Protein AF-0000000072803319 (afdb_homodimer)

Organism: NCBI:txid2691917

Radius of gyration: 20.21 Å; Cα contacts (8 Å, |Δi|>4): 280; chains: 2; bounding box: 45×58×41 Å

pLDDT: mean 94.85, std 8.09, range [32.09, 98.75]

Sequence (264 aa):
MSTPLPGTAERVPTSTHEAINEQLRQEIGERLQYYATNPDEIDDRLAELEREWDIERTLEANASGLILVLLGLGATVDRRFLVGPVVIAAFLFQHALQGWCPPVPVLRRLGVRTQREIDAERRAIKAIRDSQMSTPLPGTAERVPTSTHEAINEQLRQEIGERLQYYATNPDEIDDRLAELEREWDIERTLEANASGLILVLLGLGATVDRRFLVGPVVIAAFLFQHALQGWCPPVPVLRRLGVRTQREIDAERRAIKAIRDSQ

Solvent-accessible surface area (backbone atoms only — not comparable to full-atom values): 14050 Å² total; per-residue (Å²): 130,82,75,72,70,54,24,58,86,44,13,42,65,72,60,38,62,64,71,57,56,50,50,57,51,49,52,50,53,52,50,53,58,54,45,68,78,38,64,89,50,47,65,62,50,52,54,48,59,41,58,44,65,26,45,67,42,49,49,38,31,52,51,21,47,49,33,43,53,25,47,50,38,21,74,72,75,41,62,75,36,44,54,53,36,49,54,52,25,51,38,46,29,42,22,44,51,51,32,43,41,84,64,48,64,56,41,46,74,74,64,46,40,48,63,67,59,52,49,52,51,49,52,51,52,49,50,53,58,70,70,102,129,82,75,71,69,56,26,61,85,44,14,42,63,71,59,39,62,62,70,57,55,50,49,56,52,50,51,51,52,52,50,51,57,53,44,69,76,37,64,88,50,46,66,60,50,52,54,49,60,40,59,42,67,25,45,66,44,52,48,39,32,52,50,22,47,50,32,44,52,27,47,51,40,22,74,73,74,42,62,73,36,44,56,52,37,49,52,52,24,51,39,45,28,41,23,44,50,52,31,43,42,84,63,49,64,58,40,46,74,74,64,47,39,48,63,66,59,52,51,51,50,50,51,52,54,50,50,53,62,73,72,106

Structure (mmCIF, N/CA/C/O backbone):
data_AF-0000000072803319-model_v1
#
loop_
_entity.id
_entity.type
_entity.pdbx_description
1 polymer 'DUF2892 domain-containing protein'
#
loop_
_atom_site.group_PDB
_atom_site.id
_atom_site.type_symbol
_atom_site.label_atom_id
_atom_site.label_alt_id
_atom_site.label_comp_id
_atom_site.label_asym_id
_atom_site.label_entity_id
_atom_site.label_seq_id
_atom_site.pdbx_PDB_ins_code
_atom_site.Cartn_x
_atom_site.Cartn_y
_atom_site.Cartn_z
_atom_site.occupancy
_atom_site.B_iso_or_equiv
_atom_site.auth_seq_id
_atom_site.auth_comp_id
_atom_site.auth_asym_id
_atom_site.auth_atom_id
_atom_site.pdbx_PDB_model_num
ATOM 1 N N . MET A 1 1 ? -22.828 8.156 -15.102 1 32.09 1 MET A N 1
ATOM 2 C CA . MET A 1 1 ? -22.406 6.828 -14.68 1 32.09 1 MET A CA 1
ATOM 3 C C . MET A 1 1 ? -21.156 6.902 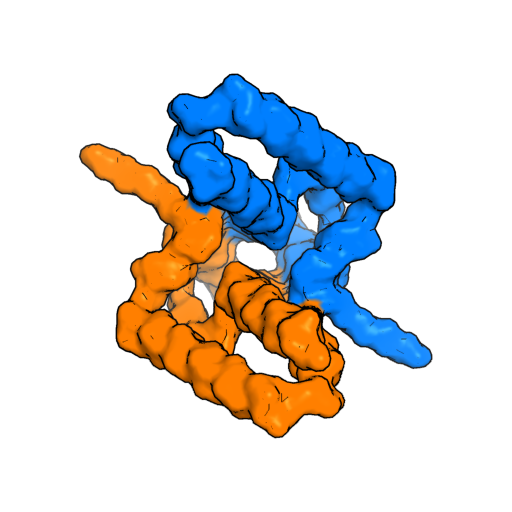-13.82 1 32.09 1 MET A C 1
ATOM 5 O O . MET A 1 1 ? -20.109 7.375 -14.289 1 32.09 1 MET A O 1
ATOM 9 N N . SER A 1 2 ? -21.203 7.164 -12.578 1 46.31 2 SER A N 1
ATOM 10 C CA . SER A 1 2 ? -20.156 7.449 -11.602 1 46.31 2 SER A CA 1
ATOM 11 C C . SER A 1 2 ? -19.031 6.414 -11.672 1 46.31 2 SER A C 1
ATOM 13 O O . SER A 1 2 ? -19.266 5.23 -11.406 1 46.31 2 SER A O 1
ATOM 15 N N . THR A 1 3 ? -18.141 6.551 -12.477 1 58.72 3 THR A N 1
ATOM 16 C CA . THR A 1 3 ? -17.094 5.562 -12.688 1 58.72 3 THR A CA 1
ATOM 17 C C . THR A 1 3 ? -16.516 5.098 -11.359 1 58.72 3 THR A C 1
ATOM 19 O O . THR A 1 3 ? -15.969 5.898 -10.594 1 58.72 3 THR A O 1
ATOM 22 N N . PRO A 1 4 ? -16.844 3.939 -10.969 1 79.56 4 PRO A N 1
ATOM 23 C CA . PRO A 1 4 ? -16.391 3.391 -9.695 1 79.56 4 PRO A CA 1
ATOM 24 C C . PRO A 1 4 ? -14.875 3.529 -9.5 1 79.56 4 PRO A C 1
ATOM 26 O O . PRO A 1 4 ? -14.125 3.598 -10.477 1 79.56 4 PRO A O 1
ATOM 29 N N . LEU A 1 5 ? -14.383 3.891 -8.32 1 89 5 LEU A N 1
ATOM 30 C CA . LEU A 1 5 ? -12.961 3.934 -7.98 1 89 5 LEU A CA 1
ATOM 31 C C . LEU A 1 5 ? -12.258 2.664 -8.445 1 89 5 LEU A C 1
ATOM 33 O O . LEU A 1 5 ? -12.812 1.569 -8.352 1 89 5 LEU A O 1
ATOM 37 N N . PRO A 1 6 ? -11.133 2.896 -8.992 1 92.81 6 PRO A N 1
ATOM 38 C CA . PRO A 1 6 ? -10.391 1.71 -9.422 1 92.81 6 PRO A CA 1
ATOM 39 C C . PRO A 1 6 ? -10.039 0.781 -8.266 1 92.81 6 PRO A C 1
ATOM 41 O O . PRO A 1 6 ? -10.008 1.215 -7.109 1 92.81 6 PRO A O 1
ATOM 44 N N . GLY A 1 7 ? -9.859 -0.496 -8.664 1 93.75 7 GLY A N 1
ATOM 45 C CA . GLY A 1 7 ? -9.406 -1.461 -7.676 1 93.75 7 GLY A CA 1
ATOM 46 C C . GLY A 1 7 ? -8.039 -1.136 -7.105 1 93.75 7 GLY A C 1
ATOM 47 O O . GLY A 1 7 ? -7.262 -0.407 -7.727 1 93.75 7 GLY A O 1
ATOM 48 N N . THR A 1 8 ? -7.777 -1.646 -5.969 1 92.25 8 THR A N 1
ATOM 49 C CA . THR A 1 8 ? -6.574 -1.318 -5.207 1 92.25 8 THR A CA 1
ATOM 50 C C . THR A 1 8 ? -5.32 -1.638 -6.016 1 92.25 8 THR A C 1
ATOM 52 O O . THR A 1 8 ? -4.426 -0.798 -6.141 1 92.25 8 THR A O 1
ATOM 55 N N . ALA A 1 9 ? -5.289 -2.789 -6.641 1 92.88 9 ALA A N 1
ATOM 56 C CA . ALA A 1 9 ? -4.078 -3.223 -7.328 1 92.88 9 ALA A CA 1
ATOM 57 C C . ALA A 1 9 ? -3.943 -2.537 -8.688 1 92.88 9 ALA A C 1
ATOM 59 O O . ALA A 1 9 ? -2.852 -2.486 -9.258 1 92.88 9 ALA A O 1
ATOM 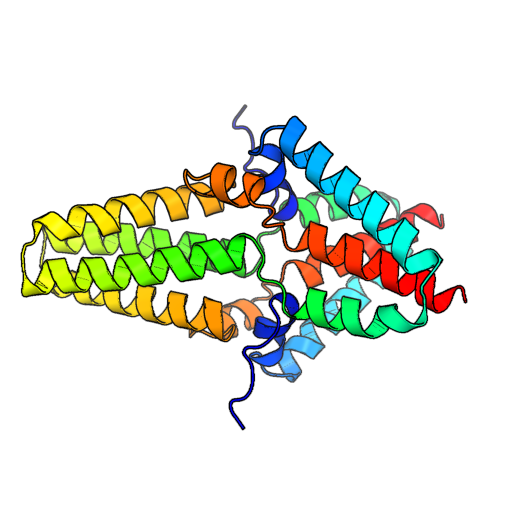60 N N . GLU A 1 10 ? -5.008 -1.957 -9.164 1 94.19 10 GLU A N 1
ATOM 61 C CA . GLU A 1 10 ? -4.996 -1.45 -10.539 1 94.19 10 GLU A CA 1
ATOM 62 C C . GLU A 1 10 ? -4.883 0.071 -10.562 1 94.19 10 GLU A C 1
ATOM 64 O O . GLU A 1 10 ? -4.559 0.658 -11.594 1 94.19 10 GLU A O 1
ATOM 69 N N . ARG A 1 11 ? -5.102 0.646 -9.516 1 94.75 11 ARG A N 1
ATOM 70 C CA . ARG A 1 11 ? -5.25 2.098 -9.492 1 94.75 11 ARG A CA 1
ATOM 71 C C . ARG A 1 11 ? -3.973 2.787 -9.953 1 94.75 11 ARG A C 1
ATOM 73 O O . ARG A 1 11 ? -4.023 3.744 -10.727 1 94.75 11 ARG A O 1
ATOM 80 N N . VAL A 1 12 ? -2.785 2.256 -9.617 1 96 12 VAL A N 1
ATOM 81 C CA . VAL A 1 12 ? -1.522 2.904 -9.953 1 96 12 VAL A CA 1
ATOM 82 C C . VAL A 1 12 ? -1.17 2.623 -11.414 1 96 12 VAL A C 1
ATOM 84 O O . VAL A 1 12 ? -0.913 3.549 -12.188 1 96 12 VAL A O 1
ATOM 87 N N . PRO A 1 13 ? -1.25 1.406 -11.836 1 95.88 13 PRO A N 1
ATOM 88 C CA . PRO A 1 13 ? -0.96 1.15 -13.25 1 95.88 13 PRO A CA 1
ATOM 89 C C . PRO A 1 13 ? -1.935 1.857 -14.188 1 95.88 13 PRO A C 1
ATOM 91 O O . PRO A 1 13 ? -1.538 2.316 -15.266 1 95.88 13 PRO A O 1
ATOM 94 N N . THR A 1 14 ? -3.156 1.978 -13.789 1 94.19 14 THR A N 1
ATOM 95 C CA . THR A 1 14 ? -4.152 2.623 -14.641 1 94.19 14 THR A CA 1
ATOM 96 C C . THR A 1 14 ? -3.896 4.125 -14.727 1 94.19 14 THR A C 1
ATOM 98 O O . THR A 1 14 ? -4.211 4.758 -15.734 1 94.19 14 THR A O 1
ATOM 101 N N . SER A 1 15 ? -3.225 4.613 -13.727 1 94.31 15 SER A N 1
ATOM 102 C CA . SER A 1 15 ? -2.932 6.043 -13.703 1 94.31 15 SER A CA 1
ATOM 103 C C . SER A 1 15 ? -1.525 6.328 -14.219 1 94.31 15 SER A C 1
ATOM 105 O O . SER A 1 15 ? -1.025 7.445 -14.086 1 94.31 15 SER A O 1
ATOM 107 N N . THR A 1 16 ? -0.813 5.371 -14.695 1 94.25 16 THR A N 1
ATOM 108 C CA . THR A 1 16 ? 0.529 5.496 -15.25 1 94.25 16 THR A CA 1
ATOM 109 C C . THR A 1 16 ? 0.5 5.363 -16.766 1 94.25 16 THR A C 1
ATOM 111 O O . THR A 1 16 ? -0.267 4.57 -17.312 1 94.25 16 THR A O 1
ATOM 114 N N . HIS A 1 17 ? 1.309 6.172 -17.406 1 95.88 17 HIS A N 1
ATOM 115 C CA . HIS A 1 17 ? 1.42 6.051 -18.859 1 95.88 17 HIS A CA 1
ATOM 116 C C . HIS A 1 17 ? 1.734 4.613 -19.266 1 95.88 17 HIS A C 1
ATOM 118 O O . HIS A 1 17 ? 2.59 3.965 -18.672 1 95.88 17 HIS A O 1
ATOM 124 N N . GLU A 1 18 ? 1.079 4.109 -20.297 1 96 18 GLU A N 1
ATOM 125 C CA . GLU A 1 18 ? 1.203 2.717 -20.719 1 96 18 GLU A CA 1
ATOM 126 C C . GLU A 1 18 ? 2.635 2.393 -21.141 1 96 18 GLU A C 1
ATOM 128 O O . GLU A 1 18 ? 3.113 1.278 -20.906 1 96 18 GLU A O 1
ATOM 133 N N . ALA A 1 19 ? 3.26 3.377 -21.703 1 96.69 19 ALA A N 1
ATOM 134 C CA . ALA A 1 19 ? 4.641 3.162 -22.125 1 96.69 19 ALA A CA 1
ATOM 135 C C . ALA A 1 19 ? 5.531 2.807 -20.938 1 96.69 19 ALA A C 1
ATOM 137 O O . ALA A 1 19 ? 6.426 1.964 -21.062 1 96.69 19 ALA A O 1
ATOM 138 N N . ILE A 1 20 ? 5.289 3.438 -19.812 1 96.31 20 ILE A N 1
ATOM 139 C CA . ILE A 1 20 ? 6.07 3.186 -18.609 1 96.31 20 ILE A CA 1
ATOM 140 C C . ILE A 1 20 ? 5.723 1.81 -18.047 1 96.31 20 ILE A C 1
ATOM 142 O O . ILE A 1 20 ? 6.609 1.04 -17.672 1 96.31 20 ILE A O 1
ATOM 146 N N . ASN A 1 21 ? 4.484 1.447 -17.984 1 96.56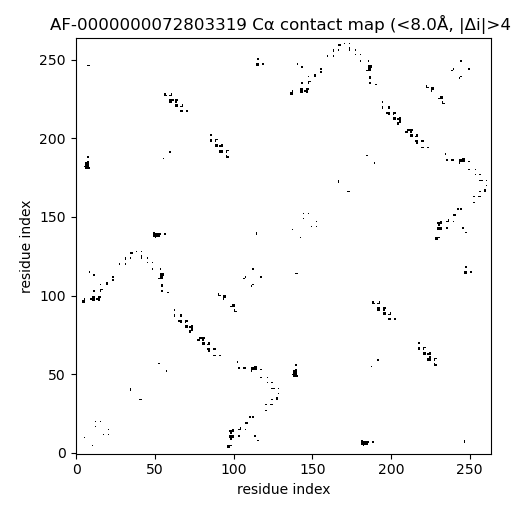 21 ASN A N 1
ATOM 147 C CA . ASN A 1 21 ? 4.055 0.117 -17.578 1 96.56 21 ASN A CA 1
ATOM 148 C C . ASN A 1 21 ? 4.703 -0.974 -18.422 1 96.56 21 ASN A C 1
ATOM 150 O O . ASN A 1 21 ? 5.184 -1.977 -17.891 1 96.56 21 ASN A O 1
ATOM 154 N N . GLU A 1 22 ? 4.711 -0.728 -19.688 1 95.88 22 GLU A N 1
ATOM 155 C CA . GLU A 1 22 ? 5.297 -1.688 -20.625 1 95.88 22 GLU A CA 1
ATOM 156 C C . GLU A 1 22 ? 6.797 -1.841 -20.391 1 95.88 22 GLU A C 1
ATOM 158 O O . GLU A 1 22 ? 7.328 -2.949 -20.453 1 95.88 22 GLU A O 1
ATOM 163 N N . GLN A 1 23 ? 7.434 -0.784 -20.172 1 96.38 23 GLN A N 1
ATOM 164 C CA . GLN A 1 23 ? 8.867 -0.821 -19.891 1 96.38 23 GLN A CA 1
ATOM 165 C C . GLN A 1 23 ? 9.164 -1.645 -18.641 1 96.38 23 GLN A C 1
ATOM 167 O O . GLN A 1 23 ? 10.102 -2.447 -18.641 1 96.38 23 GLN A O 1
ATOM 172 N N . LEU A 1 24 ? 8.367 -1.438 -17.625 1 96.06 24 LEU A N 1
ATOM 173 C CA . LEU A 1 24 ? 8.539 -2.174 -16.375 1 96.06 24 LEU A CA 1
ATOM 174 C C . LEU A 1 24 ? 8.312 -3.666 -16.594 1 96.06 24 LEU A C 1
ATOM 176 O O . LEU A 1 24 ? 9.062 -4.496 -16.062 1 96.06 24 LEU A O 1
ATOM 180 N N . ARG A 1 25 ? 7.363 -4.023 -17.469 1 95.12 25 ARG A N 1
ATOM 181 C CA . ARG A 1 25 ? 7.086 -5.414 -17.797 1 95.12 25 ARG A CA 1
ATOM 182 C C . ARG A 1 25 ? 8.242 -6.027 -18.578 1 95.12 25 ARG A C 1
ATOM 184 O O . ARG A 1 25 ? 8.625 -7.176 -18.344 1 95.12 25 ARG A O 1
ATOM 191 N N . GLN A 1 26 ? 8.82 -5.27 -19.453 1 95.75 26 GLN A N 1
ATOM 192 C CA . GLN A 1 26 ? 9.945 -5.742 -20.25 1 95.75 26 GLN A CA 1
ATOM 193 C C . GLN A 1 26 ? 11.172 -5.996 -19.359 1 95.75 26 GLN A C 1
ATOM 195 O O . GLN A 1 26 ? 11.891 -6.977 -19.562 1 95.75 26 GLN A O 1
ATOM 200 N N . GLU A 1 27 ? 11.352 -5.113 -18.484 1 95.88 27 GLU A N 1
ATOM 201 C CA . GLU A 1 27 ? 12.477 -5.273 -17.562 1 95.88 27 GLU A CA 1
ATOM 202 C C . GLU A 1 27 ? 12.344 -6.559 -16.75 1 95.88 27 GLU A C 1
ATOM 204 O O . GLU A 1 27 ? 13.336 -7.258 -16.516 1 95.88 27 GLU A O 1
ATOM 209 N N . ILE A 1 28 ? 11.156 -6.852 -16.344 1 94.81 28 ILE A N 1
ATOM 210 C CA . ILE A 1 28 ? 10.906 -8.078 -15.586 1 94.81 28 ILE A CA 1
ATOM 211 C C . ILE A 1 28 ? 11.219 -9.289 -16.453 1 94.81 28 ILE A C 1
ATOM 213 O O . ILE A 1 28 ? 11.859 -10.242 -16 1 94.81 28 ILE A O 1
ATOM 217 N N . GLY A 1 29 ? 10.781 -9.234 -17.688 1 94.81 29 GLY A N 1
ATOM 218 C CA . GLY A 1 29 ? 11.062 -10.328 -18.609 1 94.81 29 GLY A CA 1
ATOM 219 C C . GLY A 1 29 ? 12.547 -10.578 -18.797 1 94.81 29 GLY A C 1
ATOM 220 O O . GLY A 1 29 ? 12.992 -11.734 -18.797 1 94.81 29 GLY A O 1
ATOM 221 N N . GLU A 1 30 ? 13.266 -9.531 -18.922 1 95.75 30 GLU A N 1
ATOM 222 C CA . GLU A 1 30 ? 14.711 -9.625 -19.094 1 95.75 30 GLU A CA 1
ATOM 223 C C . GLU A 1 30 ? 15.383 -10.219 -17.859 1 95.75 30 GLU A C 1
ATOM 225 O O . GLU A 1 30 ? 16.297 -11.039 -17.984 1 95.75 30 GLU A O 1
ATOM 230 N N . ARG A 1 31 ? 14.945 -9.82 -16.75 1 95.38 31 ARG A N 1
ATOM 231 C CA . ARG A 1 31 ? 15.5 -10.344 -15.516 1 95.38 31 ARG A CA 1
ATOM 232 C C . ARG A 1 31 ? 15.211 -11.836 -15.367 1 95.38 31 ARG A C 1
ATOM 234 O O . ARG A 1 31 ? 16.078 -12.594 -14.93 1 95.38 31 ARG A O 1
ATOM 241 N N . LEU A 1 32 ? 14.023 -12.227 -15.758 1 96.25 32 LEU A N 1
ATOM 242 C CA . LEU A 1 32 ? 13.664 -13.633 -15.656 1 96.25 32 LEU A CA 1
ATOM 243 C C . LEU A 1 32 ? 14.531 -14.492 -16.562 1 96.25 32 LEU A C 1
ATOM 245 O O . LEU A 1 32 ? 14.945 -15.594 -16.188 1 96.25 32 LEU A O 1
ATOM 249 N N . GLN A 1 33 ? 14.836 -14.039 -17.734 1 95.44 33 GLN A N 1
ATOM 250 C CA . GLN A 1 33 ? 15.711 -14.758 -18.656 1 95.44 33 GLN A CA 1
ATOM 251 C C . GLN A 1 33 ? 17.109 -14.898 -18.078 1 95.44 33 GLN A C 1
ATOM 253 O O . GLN A 1 33 ? 17.734 -15.953 -18.203 1 95.44 33 GLN A O 1
ATOM 258 N N . TYR A 1 34 ? 17.594 -13.82 -17.547 1 96.38 34 TYR A N 1
ATOM 259 C CA . TYR A 1 34 ? 18.906 -13.836 -16.922 1 96.38 34 TYR A CA 1
ATOM 260 C C . TYR A 1 34 ? 18.984 -14.875 -15.812 1 96.38 34 TYR A C 1
ATOM 262 O O . TYR A 1 34 ? 19.922 -15.672 -15.766 1 96.38 34 TYR A O 1
ATOM 270 N N . TYR A 1 35 ? 18 -15.016 -14.93 1 95.31 35 TYR A N 1
ATOM 271 C CA . TYR A 1 35 ? 18.078 -15.891 -13.758 1 95.31 35 TYR A CA 1
ATOM 272 C C . TYR A 1 35 ? 17.766 -17.328 -14.141 1 95.31 35 TYR A C 1
ATOM 274 O O . TYR A 1 35 ? 18.109 -18.266 -13.398 1 95.31 35 TYR A O 1
ATOM 282 N N . ALA A 1 36 ? 17.156 -17.5 -15.273 1 94.62 36 ALA A N 1
ATOM 283 C CA . ALA A 1 36 ? 16.984 -18.859 -15.797 1 94.62 36 ALA A CA 1
ATOM 284 C C . ALA A 1 36 ? 18.344 -19.5 -16.109 1 94.62 36 ALA A C 1
ATOM 286 O O . ALA A 1 36 ? 18.5 -20.719 -15.977 1 94.62 36 ALA A O 1
ATOM 287 N N . THR A 1 37 ? 19.297 -18.703 -16.422 1 94.44 37 THR A N 1
ATOM 288 C CA . THR A 1 37 ? 20.609 -19.203 -16.812 1 94.44 37 THR A CA 1
ATOM 289 C C . THR A 1 37 ? 21.609 -19.047 -15.68 1 94.44 37 THR A C 1
ATOM 291 O O . THR A 1 37 ? 22.75 -19.531 -15.766 1 94.44 37 THR A O 1
ATOM 294 N N . ASN A 1 38 ? 21.203 -18.406 -14.609 1 95.75 38 ASN A N 1
ATOM 295 C CA . ASN A 1 38 ? 22.062 -18.203 -13.445 1 95.75 38 ASN A CA 1
ATOM 296 C C . ASN A 1 38 ? 21.344 -18.594 -12.156 1 95.75 38 ASN A C 1
ATOM 298 O O . ASN A 1 38 ? 21.125 -17.75 -11.281 1 95.75 38 ASN A O 1
ATOM 302 N N . PRO A 1 39 ? 21.094 -19.844 -11.859 1 93.12 39 PRO A N 1
ATOM 303 C CA . PRO A 1 39 ? 20.297 -20.312 -10.727 1 93.12 39 PRO A CA 1
ATOM 304 C C . PRO A 1 39 ? 20.984 -20.062 -9.383 1 93.12 39 PRO A C 1
ATOM 306 O O . PRO A 1 39 ? 20.297 -19.938 -8.359 1 93.12 39 PRO A O 1
ATOM 309 N N . ASP A 1 40 ? 22.203 -19.953 -9.289 1 94.94 40 ASP A N 1
ATOM 310 C CA . ASP A 1 40 ? 22.953 -19.766 -8.047 1 94.94 40 ASP A CA 1
ATOM 311 C C . ASP A 1 40 ? 22.656 -18.391 -7.445 1 94.94 40 ASP A C 1
ATOM 313 O O . ASP A 1 40 ? 22.938 -18.156 -6.266 1 94.94 40 ASP A O 1
ATOM 317 N N . GLU A 1 41 ? 22.141 -17.469 -8.25 1 96.69 41 GLU A N 1
ATOM 318 C CA . GLU A 1 41 ? 21.906 -16.109 -7.797 1 96.69 41 GLU A CA 1
ATOM 319 C C . GLU A 1 41 ? 20.453 -15.898 -7.391 1 96.69 41 GLU A C 1
ATOM 321 O O . GLU A 1 41 ? 20.078 -14.82 -6.922 1 96.69 41 GLU A O 1
ATOM 326 N N . ILE A 1 42 ? 19.625 -16.875 -7.492 1 96.5 42 ILE A N 1
ATOM 327 C CA . ILE A 1 42 ? 18.172 -16.781 -7.297 1 96.5 42 ILE A CA 1
ATOM 328 C C . ILE A 1 42 ? 17.875 -16.406 -5.844 1 96.5 42 ILE A C 1
ATOM 330 O O . ILE A 1 42 ? 17.047 -15.539 -5.578 1 96.5 42 ILE A O 1
ATOM 334 N N . ASP A 1 43 ? 18.5 -16.969 -4.902 1 96.38 43 ASP A N 1
ATOM 335 C CA . ASP A 1 43 ? 18.234 -16.703 -3.492 1 96.38 43 ASP A CA 1
ATOM 336 C C . ASP A 1 43 ? 18.562 -15.25 -3.137 1 96.38 43 ASP A C 1
ATOM 338 O O . ASP A 1 43 ? 17.859 -14.617 -2.355 1 96.38 43 ASP A O 1
ATOM 342 N N . ASP A 1 44 ? 19.672 -14.797 -3.686 1 96.69 44 ASP A N 1
ATOM 343 C CA . ASP A 1 44 ? 20.031 -13.406 -3.463 1 96.69 44 ASP A CA 1
ATOM 344 C C . ASP A 1 44 ? 18.969 -12.461 -4.035 1 96.69 44 ASP A C 1
ATOM 346 O O . ASP A 1 44 ? 18.609 -11.469 -3.396 1 96.69 44 ASP A O 1
ATOM 350 N N . ARG A 1 45 ? 18.469 -12.758 -5.223 1 96.69 45 ARG A N 1
ATOM 351 C CA . ARG A 1 45 ? 17.438 -11.93 -5.852 1 96.69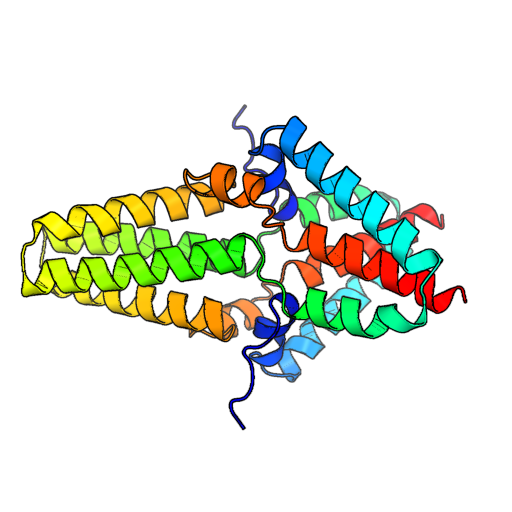 45 ARG A CA 1
ATOM 352 C C . ARG A 1 45 ? 16.156 -11.938 -5.043 1 96.69 45 ARG A C 1
ATOM 354 O O . ARG A 1 45 ? 15.523 -10.891 -4.855 1 96.69 45 ARG A O 1
ATOM 361 N N . LEU A 1 46 ? 15.766 -13.062 -4.547 1 96.75 46 LEU A N 1
ATOM 362 C CA . LEU A 1 46 ? 14.562 -13.164 -3.734 1 96.75 46 LEU A CA 1
ATOM 363 C C . LEU A 1 46 ? 14.68 -12.328 -2.469 1 96.75 46 LEU A C 1
ATOM 365 O O . LEU A 1 46 ? 13.727 -11.664 -2.064 1 96.75 46 LEU A O 1
ATOM 369 N N . ALA A 1 47 ? 15.852 -12.305 -1.868 1 95.69 47 ALA A N 1
ATOM 370 C CA . ALA A 1 47 ? 16.094 -11.477 -0.691 1 95.69 47 ALA A CA 1
ATOM 371 C C . ALA A 1 47 ? 15.992 -9.992 -1.032 1 95.69 47 ALA A C 1
ATOM 373 O O . ALA A 1 47 ? 15.438 -9.211 -0.257 1 95.69 47 ALA A O 1
ATOM 374 N N . GLU A 1 48 ? 16.5 -9.656 -2.176 1 96.19 48 GLU A N 1
ATOM 375 C CA . GLU A 1 48 ? 16.422 -8.273 -2.633 1 96.19 48 GLU A CA 1
ATOM 376 C C . GLU A 1 48 ? 14.977 -7.848 -2.861 1 96.19 48 GLU A C 1
ATOM 378 O O . GLU A 1 48 ? 14.578 -6.742 -2.486 1 96.19 48 GLU A O 1
ATOM 383 N N . LEU A 1 49 ? 14.203 -8.703 -3.447 1 96.56 49 LEU A N 1
ATOM 384 C CA . LEU A 1 49 ? 12.805 -8.414 -3.725 1 96.56 49 LEU A CA 1
ATOM 385 C C . LEU A 1 49 ? 12.016 -8.234 -2.432 1 96.56 49 LEU A C 1
ATOM 387 O O . LEU A 1 49 ? 11.109 -7.398 -2.355 1 96.56 49 LEU A O 1
ATOM 391 N N . GLU A 1 50 ? 12.383 -8.93 -1.399 1 94.44 50 GLU A N 1
ATOM 392 C CA . GLU A 1 50 ? 11.711 -8.828 -0.107 1 94.44 50 GLU A CA 1
ATOM 393 C C . GLU A 1 50 ? 11.977 -7.48 0.554 1 94.44 50 GLU A C 1
ATOM 395 O O . GLU A 1 50 ? 11.125 -6.965 1.286 1 94.44 50 GLU A O 1
ATOM 400 N N . ARG A 1 51 ? 13.109 -6.914 0.233 1 95.25 51 ARG A N 1
ATOM 401 C CA . ARG A 1 51 ? 13.516 -5.664 0.869 1 95.25 51 ARG A CA 1
ATOM 402 C C . ARG A 1 51 ? 13.125 -4.465 0.012 1 95.25 51 ARG A C 1
ATOM 404 O O . ARG A 1 51 ? 13.211 -3.32 0.461 1 95.25 51 ARG A O 1
ATOM 411 N N . GLU A 1 52 ? 12.727 -4.73 -1.176 1 96.88 52 GLU A N 1
ATOM 412 C CA . GLU A 1 52 ? 12.391 -3.656 -2.105 1 96.88 52 GLU A CA 1
ATOM 413 C C . GLU A 1 52 ? 11.18 -2.869 -1.623 1 96.88 52 GLU A C 1
ATOM 415 O O . GLU A 1 52 ? 10.164 -3.455 -1.243 1 96.88 52 GLU A O 1
ATOM 420 N N . TRP A 1 53 ? 11.328 -1.568 -1.638 1 97.62 53 TRP A N 1
ATOM 421 C CA . TRP A 1 53 ? 10.211 -0.702 -1.277 1 97.62 53 TRP A CA 1
ATOM 422 C C . TRP A 1 53 ? 9.289 -0.485 -2.469 1 97.62 53 TRP A C 1
ATOM 424 O O . TRP A 1 53 ? 9.742 -0.135 -3.561 1 97.62 53 TRP A O 1
ATOM 434 N N . ASP A 1 54 ? 8.031 -0.688 -2.266 1 97.88 54 ASP A N 1
ATOM 435 C CA . ASP A 1 54 ? 7.062 -0.435 -3.324 1 97.88 54 ASP A CA 1
ATOM 436 C C . ASP A 1 54 ? 6.625 1.028 -3.332 1 97.88 54 ASP A C 1
ATOM 438 O O . ASP A 1 54 ? 7.098 1.826 -2.52 1 97.88 54 ASP A O 1
ATOM 442 N N . ILE A 1 55 ? 5.793 1.331 -4.266 1 97.5 55 ILE A N 1
ATOM 443 C CA . ILE A 1 55 ? 5.344 2.705 -4.477 1 97.5 55 ILE A CA 1
ATOM 444 C C . ILE A 1 55 ? 4.598 3.197 -3.238 1 97.5 55 ILE A C 1
ATOM 446 O O . ILE A 1 55 ? 4.777 4.34 -2.812 1 97.5 55 ILE A O 1
ATOM 450 N N . GLU A 1 56 ? 3.74 2.381 -2.611 1 97.88 56 GLU A N 1
ATOM 451 C CA . GLU A 1 56 ? 2.943 2.795 -1.46 1 97.88 56 GLU A CA 1
ATOM 452 C C . GLU A 1 56 ? 3.834 3.117 -0.262 1 97.88 56 GLU A C 1
ATOM 454 O O . GLU A 1 56 ? 3.654 4.148 0.391 1 97.88 56 GLU A O 1
ATOM 459 N N . ARG A 1 57 ? 4.742 2.26 -0.013 1 97.88 57 ARG A N 1
ATOM 460 C CA . ARG A 1 57 ? 5.676 2.469 1.089 1 97.88 57 ARG A CA 1
ATOM 461 C C . ARG A 1 57 ? 6.5 3.734 0.876 1 97.88 57 ARG A 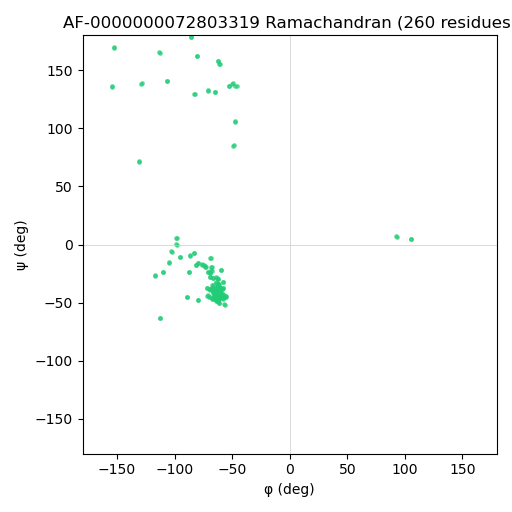C 1
ATOM 463 O O . ARG A 1 57 ? 6.703 4.516 1.809 1 97.88 57 ARG A O 1
ATOM 470 N N . THR A 1 58 ? 6.996 3.932 -0.32 1 98.31 58 THR A N 1
ATOM 471 C CA . THR A 1 58 ? 7.801 5.098 -0.671 1 98.31 58 THR A CA 1
ATOM 472 C C . THR A 1 58 ? 6.996 6.383 -0.504 1 98.31 58 THR A C 1
ATOM 474 O O . THR A 1 58 ? 7.473 7.344 0.104 1 98.31 58 THR A O 1
ATOM 477 N N . LEU A 1 59 ? 5.797 6.371 -1.004 1 98.44 59 LEU A N 1
ATOM 478 C CA . LEU A 1 59 ? 4.93 7.539 -0.914 1 98.44 59 LEU A CA 1
ATOM 479 C C . LEU A 1 59 ? 4.598 7.859 0.54 1 98.44 59 LEU A C 1
ATOM 481 O O . LEU A 1 59 ? 4.684 9.016 0.961 1 98.44 59 LEU A O 1
ATOM 485 N N . GLU A 1 60 ? 4.262 6.844 1.245 1 98.38 60 GLU A N 1
ATOM 486 C CA . GLU A 1 60 ? 3.861 7.008 2.641 1 98.38 60 GLU A CA 1
ATOM 487 C C . GLU A 1 60 ? 5.008 7.562 3.479 1 98.38 60 GLU A C 1
ATOM 489 O O . GLU A 1 60 ? 4.824 8.516 4.242 1 98.38 60 GLU A O 1
ATOM 494 N N . ALA A 1 61 ? 6.148 6.992 3.328 1 98.38 61 ALA A N 1
ATOM 495 C CA . ALA A 1 61 ? 7.312 7.422 4.098 1 98.38 61 ALA A CA 1
ATOM 496 C C . ALA A 1 61 ? 7.676 8.867 3.779 1 98.38 61 ALA A C 1
ATOM 498 O O . ALA A 1 61 ? 7.883 9.68 4.688 1 98.38 61 ALA A O 1
ATOM 499 N N . ASN A 1 62 ? 7.75 9.164 2.498 1 98.31 62 ASN A N 1
ATOM 500 C CA . ASN A 1 62 ? 8.133 10.508 2.082 1 98.31 62 ASN A CA 1
ATOM 501 C C . ASN A 1 62 ? 7.078 11.539 2.467 1 98.31 62 ASN A C 1
ATOM 503 O O . ASN A 1 62 ? 7.406 12.609 2.984 1 98.31 62 ASN A O 1
ATOM 507 N N . ALA A 1 63 ? 5.84 11.203 2.191 1 98.56 63 ALA A N 1
ATOM 508 C CA . ALA A 1 63 ? 4.75 12.125 2.484 1 98.56 63 ALA A CA 1
ATOM 509 C C . ALA A 1 63 ? 4.664 12.414 3.98 1 98.56 63 ALA A C 1
ATOM 511 O O . ALA A 1 63 ? 4.637 13.578 4.395 1 98.56 63 ALA A O 1
ATOM 512 N N . SER A 1 64 ? 4.648 11.43 4.75 1 98.69 64 SER A N 1
ATOM 513 C CA . SER A 1 64 ? 4.496 11.625 6.188 1 98.69 64 SER A CA 1
ATOM 514 C C . SER A 1 64 ? 5.727 12.297 6.789 1 98.69 64 SER A C 1
ATOM 516 O O . SER A 1 64 ? 5.609 13.117 7.695 1 98.69 64 SER A O 1
ATOM 518 N N . GLY A 1 65 ? 6.898 11.961 6.328 1 98.69 65 GLY A N 1
ATOM 519 C CA . GLY A 1 65 ? 8.102 12.648 6.766 1 98.69 65 GLY A CA 1
ATOM 520 C C . GLY A 1 65 ? 8.102 14.133 6.449 1 98.69 65 GLY A C 1
ATOM 521 O O . GLY A 1 65 ? 8.414 14.953 7.309 1 98.69 65 GLY A O 1
ATOM 522 N N . LEU A 1 66 ? 7.73 14.453 5.227 1 98.69 66 LEU A N 1
ATOM 523 C CA . LEU A 1 66 ? 7.684 15.852 4.805 1 98.69 66 LEU A CA 1
ATOM 524 C C . LEU A 1 66 ? 6.621 16.625 5.582 1 98.69 66 LEU A C 1
ATOM 526 O O . LEU A 1 66 ? 6.832 17.781 5.945 1 98.69 66 LEU A O 1
ATOM 530 N N . ILE A 1 67 ? 5.484 15.945 5.785 1 98.75 67 ILE A N 1
ATOM 531 C CA . ILE A 1 67 ? 4.418 16.578 6.551 1 98.75 67 ILE A CA 1
ATOM 532 C C . ILE A 1 67 ? 4.926 16.922 7.953 1 98.75 67 ILE A C 1
ATOM 534 O O . ILE A 1 67 ? 4.688 18.031 8.453 1 98.75 67 ILE A O 1
ATOM 538 N N . LEU A 1 68 ? 5.68 16 8.562 1 98.56 68 LEU A N 1
ATOM 539 C CA . LEU A 1 68 ? 6.211 16.234 9.898 1 98.56 68 LEU A CA 1
ATOM 540 C C . LEU A 1 68 ? 7.168 17.422 9.906 1 98.56 68 LEU A C 1
ATOM 542 O O . LEU A 1 68 ? 7.098 18.266 10.797 1 98.56 68 LEU A O 1
ATOM 546 N N . VAL A 1 69 ? 8 17.469 8.961 1 98.44 69 VAL A N 1
ATOM 547 C CA . VAL A 1 69 ? 8.984 18.547 8.867 1 98.44 69 VAL A CA 1
ATOM 548 C C . VAL A 1 69 ? 8.266 19.891 8.688 1 98.44 69 VAL A C 1
ATOM 550 O O . VAL A 1 69 ? 8.578 20.859 9.375 1 98.44 69 VAL A O 1
ATOM 553 N N . LEU A 1 70 ? 7.293 19.875 7.805 1 98.5 70 LEU A N 1
ATOM 554 C CA . LEU A 1 70 ? 6.586 21.094 7.473 1 98.5 70 LEU A CA 1
ATOM 555 C C . LEU A 1 70 ? 5.723 21.562 8.648 1 98.5 70 LEU A C 1
ATOM 557 O O . LEU A 1 70 ? 5.59 22.766 8.883 1 98.5 70 LEU A O 1
ATOM 561 N N . LEU A 1 71 ? 5.121 20.641 9.32 1 97.75 71 LEU A N 1
ATOM 562 C CA . LEU A 1 71 ? 4.379 20.984 10.523 1 97.75 71 LEU A CA 1
ATOM 563 C C . LEU A 1 71 ? 5.305 21.594 11.57 1 97.75 71 LEU A C 1
ATOM 565 O O . LEU A 1 71 ? 4.938 22.547 12.258 1 97.75 71 LEU A O 1
ATOM 569 N N . GLY A 1 72 ? 6.457 20.969 11.703 1 96.44 72 GLY A N 1
ATOM 570 C CA . GLY A 1 72 ? 7.445 21.531 12.617 1 96.44 72 GLY A CA 1
ATOM 571 C C . GLY A 1 72 ? 7.828 22.953 12.281 1 96.44 72 GLY A C 1
ATOM 572 O O . GLY A 1 72 ? 7.863 23.828 13.156 1 96.44 72 GLY A O 1
ATOM 573 N N . LEU A 1 73 ? 8.086 23.219 11.016 1 96.5 73 LEU A N 1
ATOM 574 C CA . LEU A 1 73 ? 8.422 24.562 10.547 1 96.5 73 LEU A CA 1
ATOM 575 C C . LEU A 1 73 ? 7.25 25.516 10.734 1 96.5 73 LEU A C 1
ATOM 577 O O . LEU A 1 73 ? 7.449 26.688 11.055 1 96.5 73 LEU A O 1
ATOM 581 N N . GLY A 1 74 ? 6.09 24.984 10.461 1 94.31 74 GLY A N 1
ATOM 582 C CA . GLY A 1 74 ? 4.891 25.781 10.648 1 94.31 74 GLY A CA 1
ATOM 583 C C . GLY A 1 74 ? 4.672 26.203 12.086 1 94.31 74 GLY A C 1
ATOM 584 O O . GLY A 1 74 ? 4.172 27.297 12.352 1 94.31 74 GLY A O 1
ATOM 585 N N . ALA A 1 75 ? 5.137 25.406 13.008 1 89.75 75 ALA A N 1
ATOM 586 C CA . ALA A 1 75 ? 4.949 25.672 14.43 1 89.75 75 ALA A CA 1
ATOM 587 C C . ALA A 1 75 ? 6.066 26.562 14.977 1 89.75 75 ALA A C 1
ATOM 589 O O . ALA A 1 75 ? 5.879 27.281 15.969 1 89.75 75 ALA A O 1
ATOM 590 N N . THR A 1 76 ? 7.258 26.562 14.312 1 91.75 76 THR A N 1
ATOM 591 C CA . THR A 1 76 ? 8.414 27.188 14.961 1 91.75 76 THR A CA 1
ATOM 592 C C . THR A 1 76 ? 8.906 28.375 14.148 1 91.75 76 THR A C 1
ATOM 594 O O . THR A 1 76 ? 9.539 29.281 14.695 1 91.75 76 THR A O 1
ATOM 597 N N . VAL A 1 77 ? 8.68 28.375 12.891 1 94.31 77 VAL A N 1
ATOM 598 C CA . VAL A 1 77 ? 9.289 29.391 12.039 1 94.31 77 VAL A CA 1
ATOM 599 C C . VAL A 1 77 ? 8.211 30.312 11.484 1 94.31 77 VAL A C 1
ATOM 601 O O . VAL A 1 77 ? 8.203 31.516 11.75 1 94.31 77 VAL A O 1
ATOM 604 N N . ASP A 1 78 ? 7.312 29.75 10.688 1 94.44 78 ASP A N 1
ATOM 605 C CA . ASP A 1 78 ? 6.305 30.516 9.961 1 94.44 78 ASP A CA 1
ATOM 606 C C . ASP A 1 78 ? 5.078 29.672 9.656 1 94.44 78 ASP A C 1
ATOM 608 O O . ASP A 1 78 ? 5.203 28.562 9.133 1 94.44 78 ASP A O 1
ATOM 612 N N . ARG A 1 79 ? 3.934 30.188 9.844 1 91.12 79 ARG A N 1
ATOM 613 C CA . ARG A 1 79 ? 2.674 29.469 9.664 1 91.12 79 ARG A CA 1
ATOM 614 C C . ARG A 1 79 ? 2.439 29.141 8.188 1 91.12 79 ARG A C 1
ATOM 616 O O . ARG A 1 79 ? 1.667 28.234 7.867 1 91.12 79 ARG A O 1
ATOM 623 N N . ARG A 1 80 ? 3.062 29.891 7.375 1 94.88 80 ARG A N 1
ATOM 624 C CA . ARG A 1 80 ? 2.893 29.672 5.941 1 94.88 80 ARG A CA 1
ATOM 625 C C . ARG A 1 80 ? 3.326 28.266 5.547 1 94.88 80 ARG A C 1
ATOM 627 O O . ARG A 1 80 ? 2.893 27.75 4.52 1 94.88 80 ARG A O 1
ATOM 634 N N . PHE A 1 81 ? 4.129 27.688 6.34 1 96.38 81 PHE A N 1
ATOM 635 C CA . PHE A 1 81 ? 4.625 26.344 6.07 1 96.38 81 PHE A CA 1
ATOM 636 C C . PHE A 1 81 ? 3.502 25.312 6.199 1 96.38 81 PHE A C 1
ATOM 638 O O . PHE A 1 81 ? 3.639 24.172 5.742 1 96.38 81 PHE A O 1
ATOM 645 N N . LEU A 1 82 ? 2.385 25.703 6.738 1 96.12 82 LEU A N 1
ATOM 646 C CA . LEU A 1 82 ? 1.271 24.781 6.945 1 96.12 82 LEU A CA 1
ATOM 647 C C . LEU A 1 82 ? 0.545 24.5 5.637 1 96.12 82 LEU A C 1
ATOM 649 O O . LEU A 1 82 ? -0.221 23.547 5.543 1 96.12 82 LEU A O 1
ATOM 653 N N . VAL A 1 83 ? 0.766 25.328 4.676 1 96.69 83 VAL A N 1
ATOM 654 C CA . VAL A 1 83 ? 0.196 25.078 3.355 1 96.69 83 VAL A CA 1
ATOM 655 C C . VAL A 1 83 ? 0.736 23.781 2.791 1 96.69 83 VAL A C 1
ATOM 657 O O . VAL A 1 83 ? 0.016 23.047 2.111 1 96.69 83 VAL A O 1
ATOM 660 N N . GLY A 1 84 ? 2.01 23.453 3.061 1 98 84 GLY A N 1
ATOM 661 C CA . GLY A 1 84 ? 2.66 22.234 2.584 1 98 84 GLY A CA 1
ATOM 662 C C . GLY A 1 84 ? 1.936 20.969 2.994 1 98 84 GLY A C 1
ATOM 663 O O . GLY A 1 84 ? 1.551 20.172 2.143 1 98 84 GLY A O 1
ATOM 664 N N . PRO A 1 85 ? 1.658 20.875 4.305 1 98.56 85 PRO A N 1
ATOM 665 C CA . PRO A 1 85 ? 0.94 19.688 4.777 1 98.56 85 PRO A CA 1
ATOM 666 C C . PRO A 1 85 ? -0.453 19.562 4.168 1 98.56 85 PRO A C 1
ATOM 668 O O . PRO A 1 85 ? -0.905 18.438 3.881 1 98.56 85 PRO A O 1
ATOM 671 N N . VAL A 1 86 ? -1.098 20.656 3.963 1 98.44 86 VAL A N 1
ATOM 672 C CA . VAL A 1 86 ? -2.428 20.625 3.365 1 98.44 86 VAL A CA 1
ATOM 673 C C . VAL A 1 86 ? -2.346 20.062 1.945 1 98.44 86 VAL A C 1
ATOM 675 O O . VAL A 1 86 ? -3.119 19.188 1.572 1 98.44 86 VAL A O 1
ATOM 678 N N . VAL A 1 87 ? -1.367 20.484 1.224 1 98.69 87 VAL A N 1
ATOM 679 C CA . VAL A 1 87 ? -1.198 20.078 -0.168 1 98.69 87 VAL A CA 1
ATOM 680 C C . VAL A 1 87 ? -0.812 18.609 -0.233 1 98.69 87 VAL A C 1
ATOM 682 O O . VAL A 1 87 ? -1.402 17.844 -0.995 1 98.69 87 VAL A O 1
ATOM 685 N N . ILE A 1 88 ? 0.095 18.188 0.584 1 98.75 88 ILE A N 1
ATOM 686 C CA . ILE A 1 88 ? 0.584 16.812 0.586 1 98.75 88 ILE A CA 1
ATOM 687 C C . ILE A 1 88 ? -0.538 15.867 1.004 1 98.75 88 ILE A C 1
ATOM 689 O O . ILE A 1 88 ? -0.761 14.836 0.363 1 98.75 88 ILE A O 1
ATOM 693 N N . ALA A 1 89 ? -1.25 16.266 2.021 1 98.75 89 ALA A N 1
ATOM 694 C CA . ALA A 1 89 ? -2.336 15.414 2.512 1 98.75 89 ALA A CA 1
ATOM 695 C C . ALA A 1 89 ? -3.451 15.305 1.476 1 98.75 89 ALA A C 1
ATOM 697 O O . ALA A 1 89 ? -4.059 14.242 1.323 1 98.75 89 ALA A O 1
ATOM 698 N N . ALA A 1 90 ? -3.727 16.375 0.765 1 98.69 90 ALA A N 1
ATOM 699 C CA . ALA A 1 90 ? -4.758 16.359 -0.27 1 98.69 90 ALA A CA 1
ATOM 700 C C . ALA A 1 90 ? -4.375 15.406 -1.399 1 98.69 90 ALA A C 1
ATOM 702 O O . ALA A 1 90 ? -5.203 14.609 -1.859 1 98.69 90 ALA A O 1
ATOM 703 N N . PHE A 1 91 ? -3.154 15.461 -1.774 1 98.62 91 PHE A N 1
ATOM 704 C CA . PHE A 1 91 ? -2.707 14.594 -2.857 1 98.62 91 PHE A CA 1
ATOM 705 C C . PHE A 1 91 ? -2.621 13.141 -2.393 1 98.62 91 PHE A C 1
ATOM 707 O O . PHE A 1 91 ? -2.881 12.219 -3.17 1 98.62 91 PHE A O 1
ATOM 714 N N . LEU A 1 92 ? -2.189 12.961 -1.159 1 98.31 92 LEU A N 1
ATOM 715 C CA . LEU A 1 92 ? -2.16 11.609 -0.613 1 98.31 92 LEU A CA 1
ATOM 716 C C . LEU A 1 92 ? -3.562 11.016 -0.554 1 98.31 92 LEU A C 1
ATOM 718 O O . LEU A 1 92 ? -3.752 9.828 -0.827 1 98.31 92 LEU A O 1
ATOM 722 N N . PHE A 1 93 ? -4.574 11.859 -0.196 1 98.56 93 PHE A N 1
ATOM 723 C CA . PHE A 1 93 ? -5.965 11.422 -0.175 1 98.56 93 PHE A CA 1
ATOM 724 C C . PHE A 1 93 ? -6.438 11.055 -1.576 1 98.56 93 PHE A C 1
ATOM 726 O O . PHE A 1 93 ? -7.066 10.016 -1.771 1 98.56 93 PHE A O 1
ATOM 733 N N . GLN A 1 94 ? -6.09 11.867 -2.512 1 97.69 94 GLN A N 1
ATOM 734 C CA . GLN A 1 94 ? -6.422 11.602 -3.906 1 97.69 94 GLN A CA 1
ATOM 735 C C . GLN A 1 94 ? -5.77 10.312 -4.391 1 97.69 94 GLN A C 1
ATOM 737 O O . GLN A 1 94 ? -6.387 9.531 -5.117 1 97.69 94 GLN A O 1
ATOM 742 N N . HIS A 1 95 ? -4.57 10.062 -4.062 1 97.94 95 HIS A N 1
ATOM 743 C CA . HIS A 1 95 ? -3.855 8.844 -4.43 1 97.94 95 HIS A CA 1
ATOM 744 C C . HIS A 1 95 ? -4.559 7.609 -3.875 1 97.94 95 HIS A C 1
ATOM 746 O O . HIS A 1 95 ? -4.66 6.586 -4.559 1 97.94 95 HIS A O 1
ATOM 752 N N . ALA A 1 96 ? -4.973 7.727 -2.627 1 97.44 96 ALA A N 1
ATOM 753 C CA . ALA A 1 96 ? -5.676 6.598 -2.021 1 97.44 96 ALA A CA 1
ATOM 754 C C . ALA A 1 96 ? -6.918 6.234 -2.826 1 97.44 96 ALA A C 1
ATOM 756 O O . ALA A 1 96 ? -7.266 5.055 -2.945 1 97.44 96 ALA A O 1
ATOM 757 N N . LEU A 1 97 ? -7.523 7.195 -3.422 1 96.75 97 LEU A N 1
ATOM 758 C CA . LEU A 1 97 ? -8.781 6.973 -4.133 1 96.75 97 LEU A CA 1
ATOM 759 C C . LEU A 1 97 ? -8.516 6.594 -5.59 1 96.75 97 LEU A C 1
ATOM 761 O O . LEU A 1 97 ? -9.055 5.602 -6.082 1 96.75 97 LEU A O 1
ATOM 765 N N . GLN A 1 98 ? -7.617 7.301 -6.246 1 95.5 98 GLN A N 1
ATOM 766 C CA . GLN A 1 98 ? -7.488 7.191 -7.695 1 95.5 98 GLN A CA 1
ATOM 767 C C . GLN A 1 98 ? -6.188 6.492 -8.086 1 95.5 98 GLN A C 1
ATOM 769 O O . GLN A 1 98 ? -6.051 6.004 -9.203 1 95.5 98 GLN A O 1
ATOM 774 N N . GLY A 1 99 ? -5.258 6.535 -7.23 1 96.38 99 GLY A N 1
ATOM 775 C CA . GLY A 1 99 ? -3.992 5.891 -7.535 1 96.38 99 GLY A CA 1
ATOM 776 C C . GLY A 1 99 ? -2.982 6.828 -8.172 1 96.38 99 GLY A C 1
ATOM 777 O O . GLY A 1 99 ? -1.945 6.387 -8.672 1 96.38 99 GLY A O 1
ATOM 778 N N . TRP A 1 100 ? -3.352 8.148 -8.211 1 96 100 TRP A N 1
ATOM 779 C CA . TRP A 1 100 ? -2.432 9.102 -8.82 1 96 100 TRP A CA 1
ATOM 780 C C . TRP A 1 100 ? -2.184 10.289 -7.902 1 96 100 TRP A C 1
ATOM 782 O O . TRP A 1 100 ? -3.105 10.773 -7.242 1 96 100 TRP A O 1
ATOM 792 N N . CYS A 1 101 ? -0.962 10.555 -7.961 1 96.81 101 CYS A N 1
ATOM 793 C CA . CYS A 1 101 ? -0.486 11.828 -7.422 1 96.81 101 CYS A CA 1
ATOM 794 C C . CYS A 1 101 ? 0.785 12.281 -8.133 1 96.81 101 CYS A C 1
ATOM 796 O O . CYS A 1 101 ? 1.379 11.516 -8.891 1 96.81 101 CYS A O 1
ATOM 798 N N . PRO A 1 102 ? 1.202 13.547 -7.871 1 97 102 PRO A N 1
ATOM 799 C CA . PRO A 1 102 ? 2.305 14.102 -8.664 1 97 102 PRO A CA 1
ATOM 800 C C . PRO A 1 102 ? 3.58 13.266 -8.562 1 97 102 PRO A C 1
ATOM 802 O O . PRO A 1 102 ? 4.266 13.047 -9.562 1 97 102 PRO A O 1
ATOM 805 N N . PRO A 1 103 ? 3.912 12.734 -7.5 1 97 103 PRO A N 1
ATOM 806 C CA . PRO A 1 103 ? 5.168 11.984 -7.41 1 97 103 PRO A CA 1
ATOM 807 C C . PRO A 1 103 ? 5.094 10.625 -8.109 1 97 103 PRO A C 1
ATOM 809 O O . PRO A 1 103 ? 6.129 10.023 -8.406 1 97 103 PRO A O 1
ATOM 812 N N . VAL A 1 104 ? 3.953 10.125 -8.375 1 97.81 104 VAL A N 1
ATOM 813 C CA . VAL A 1 104 ? 3.799 8.758 -8.867 1 97.81 104 VAL A CA 1
ATOM 814 C C . VAL A 1 104 ? 4.457 8.625 -10.242 1 97.81 104 VAL A C 1
ATOM 816 O O . VAL A 1 104 ? 5.289 7.742 -10.461 1 97.81 104 VAL A O 1
ATOM 819 N N . PRO A 1 105 ? 4.184 9.562 -11.211 1 97.06 105 PRO A N 1
ATOM 820 C CA . PRO A 1 105 ? 4.836 9.414 -12.516 1 97.06 105 PRO A CA 1
ATOM 821 C C . PRO A 1 105 ? 6.359 9.477 -12.422 1 97.06 105 PRO A C 1
ATOM 823 O O . PRO A 1 105 ? 7.051 8.773 -13.164 1 97.06 105 PRO A O 1
ATOM 826 N N . VAL A 1 106 ? 6.84 10.266 -11.586 1 97.25 106 VAL A N 1
ATOM 827 C CA . VAL A 1 106 ? 8.281 10.398 -11.398 1 97.25 106 VAL A CA 1
ATOM 828 C C . VAL A 1 106 ? 8.852 9.109 -10.82 1 97.25 106 VAL A C 1
ATOM 830 O O . VAL A 1 106 ? 9.852 8.578 -11.312 1 97.25 106 VAL A O 1
ATOM 833 N N . LEU A 1 107 ? 8.227 8.562 -9.789 1 97.81 107 LEU A N 1
ATOM 834 C CA . LEU A 1 107 ? 8.688 7.344 -9.141 1 97.81 107 LEU A CA 1
ATOM 835 C C . LEU A 1 107 ? 8.641 6.164 -10.102 1 97.81 107 LEU A C 1
ATOM 837 O O . LEU A 1 107 ? 9.562 5.352 -10.141 1 97.81 107 LEU A O 1
ATOM 841 N N . ARG A 1 108 ? 7.547 6.117 -10.875 1 97.25 108 ARG A N 1
ATOM 842 C CA . ARG A 1 108 ? 7.41 5.035 -11.844 1 97.25 108 ARG A CA 1
ATOM 843 C C . ARG A 1 108 ? 8.508 5.109 -12.898 1 97.25 108 ARG A C 1
ATOM 845 O O . ARG A 1 108 ? 9.07 4.082 -13.289 1 97.25 108 ARG A O 1
ATOM 852 N N . ARG A 1 109 ? 8.82 6.277 -13.305 1 96.06 109 ARG A N 1
ATOM 853 C CA . ARG A 1 109 ? 9.867 6.465 -14.297 1 96.06 109 ARG A CA 1
ATOM 854 C C . ARG A 1 109 ? 11.234 6.082 -13.734 1 96.06 109 ARG A C 1
ATOM 856 O O . ARG A 1 109 ? 12.117 5.637 -14.469 1 96.06 109 ARG A O 1
ATOM 863 N N . LEU A 1 110 ? 11.391 6.223 -12.453 1 96.44 110 LEU A N 1
ATOM 864 C CA . LEU A 1 110 ? 12.641 5.887 -11.781 1 96.44 110 LEU A CA 1
ATOM 865 C C . LEU A 1 110 ? 12.711 4.395 -11.477 1 96.44 110 LEU A C 1
ATOM 867 O O . LEU A 1 110 ? 13.688 3.92 -10.891 1 96.44 110 LEU A O 1
ATOM 871 N N . GLY A 1 111 ? 11.594 3.66 -11.711 1 95.44 111 GLY A N 1
ATOM 872 C CA . GLY A 1 111 ? 11.625 2.209 -11.633 1 95.44 111 GLY A CA 1
ATOM 873 C C . GLY A 1 111 ? 10.961 1.669 -10.383 1 95.44 111 GLY A C 1
ATOM 874 O O . GLY A 1 111 ? 11.047 0.473 -10.094 1 95.44 111 GLY A O 1
ATOM 875 N N . VAL A 1 112 ? 10.375 2.537 -9.617 1 97.38 112 VAL A N 1
ATOM 876 C CA . VAL A 1 112 ? 9.664 2.064 -8.43 1 97.38 112 VAL A CA 1
ATOM 877 C C . VAL A 1 112 ? 8.391 1.335 -8.852 1 97.38 112 VAL A C 1
ATOM 879 O O . VAL A 1 112 ? 7.59 1.863 -9.625 1 97.38 112 VAL A O 1
ATOM 882 N N . ARG A 1 113 ? 8.164 0.176 -8.289 1 97.56 113 ARG A N 1
ATOM 883 C CA . ARG A 1 113 ? 7.094 -0.712 -8.727 1 97.56 113 ARG A CA 1
ATOM 884 C C . ARG A 1 113 ? 6.027 -0.86 -7.648 1 97.56 113 ARG A C 1
ATOM 886 O O . ARG A 1 113 ? 6.234 -0.454 -6.504 1 97.56 113 ARG A O 1
ATOM 893 N N . THR A 1 114 ? 4.891 -1.392 -8.078 1 97.25 114 THR A N 1
ATOM 894 C CA . THR A 1 114 ? 3.838 -1.705 -7.121 1 97.25 114 THR A CA 1
ATOM 895 C C . THR A 1 114 ? 4.117 -3.035 -6.426 1 97.25 114 THR A C 1
ATOM 897 O O . THR A 1 114 ? 4.965 -3.809 -6.875 1 97.25 114 THR A O 1
ATOM 900 N N . GLN A 1 115 ? 3.479 -3.26 -5.316 1 96.75 115 GLN A N 1
ATOM 901 C CA . GLN A 1 115 ? 3.648 -4.52 -4.598 1 96.75 115 GLN A CA 1
ATOM 902 C C . GLN A 1 115 ? 3.26 -5.707 -5.477 1 96.75 115 GLN A C 1
ATOM 904 O O . GLN A 1 115 ? 3.918 -6.75 -5.445 1 96.75 115 GLN A O 1
ATOM 909 N N . ARG A 1 116 ? 2.27 -5.582 -6.25 1 95.69 116 ARG A N 1
ATOM 910 C CA . ARG A 1 116 ? 1.802 -6.645 -7.137 1 95.69 116 ARG A CA 1
ATOM 911 C C . ARG A 1 116 ? 2.861 -7 -8.172 1 95.69 116 ARG A C 1
ATOM 913 O O . ARG A 1 116 ? 3.072 -8.172 -8.477 1 95.69 116 ARG A O 1
ATOM 920 N N . GLU A 1 117 ? 3.467 -5.977 -8.719 1 96.88 117 GLU A N 1
ATOM 921 C CA . GLU A 1 117 ? 4.512 -6.184 -9.719 1 96.88 117 GLU A CA 1
ATOM 922 C C . GLU A 1 117 ? 5.719 -6.891 -9.109 1 96.88 117 GLU A C 1
ATOM 924 O O . GLU A 1 117 ? 6.293 -7.789 -9.734 1 96.88 117 GLU A O 1
ATOM 929 N N . ILE A 1 118 ? 6.078 -6.516 -7.922 1 97.25 118 ILE A N 1
ATOM 930 C CA . ILE A 1 118 ? 7.199 -7.129 -7.219 1 97.25 118 ILE A CA 1
ATOM 931 C C . ILE A 1 118 ? 6.887 -8.594 -6.93 1 97.25 118 ILE A C 1
ATOM 933 O O . ILE A 1 118 ? 7.727 -9.469 -7.148 1 97.25 118 ILE A O 1
ATOM 937 N N . ASP A 1 119 ? 5.711 -8.867 -6.496 1 96.38 119 ASP A N 1
ATOM 938 C CA . ASP A 1 119 ? 5.293 -10.227 -6.16 1 96.38 119 ASP A CA 1
ATOM 939 C C . ASP A 1 119 ? 5.223 -11.102 -7.41 1 96.38 119 ASP A C 1
ATOM 941 O O . ASP A 1 119 ? 5.5 -12.305 -7.348 1 96.38 119 ASP A O 1
ATOM 945 N N . ALA A 1 120 ? 4.84 -10.5 -8.5 1 95.81 120 ALA A N 1
ATOM 946 C CA . ALA A 1 120 ? 4.812 -11.234 -9.766 1 95.81 120 ALA A CA 1
ATOM 947 C C . ALA A 1 120 ? 6.207 -11.727 -10.141 1 95.81 120 ALA A C 1
ATOM 949 O O . ALA A 1 120 ? 6.379 -12.875 -10.555 1 95.81 120 ALA A O 1
ATOM 950 N N . GLU A 1 121 ? 7.145 -10.812 -10.023 1 97 121 GLU A N 1
ATOM 951 C CA . GLU A 1 121 ? 8.516 -11.227 -10.297 1 97 121 GLU A CA 1
ATOM 952 C C . GLU A 1 121 ? 8.969 -12.312 -9.328 1 97 121 GLU A C 1
ATOM 954 O O . GLU A 1 121 ? 9.578 -13.305 -9.734 1 97 121 GLU A O 1
ATOM 959 N N . ARG A 1 122 ? 8.688 -12.125 -8.07 1 96.44 122 ARG A N 1
ATOM 960 C CA . ARG A 1 122 ? 9.07 -13.086 -7.039 1 96.44 122 ARG A CA 1
ATOM 961 C C . ARG A 1 122 ? 8.523 -14.469 -7.355 1 96.44 122 ARG A C 1
ATOM 963 O O . ARG A 1 122 ? 9.242 -15.469 -7.258 1 96.44 122 A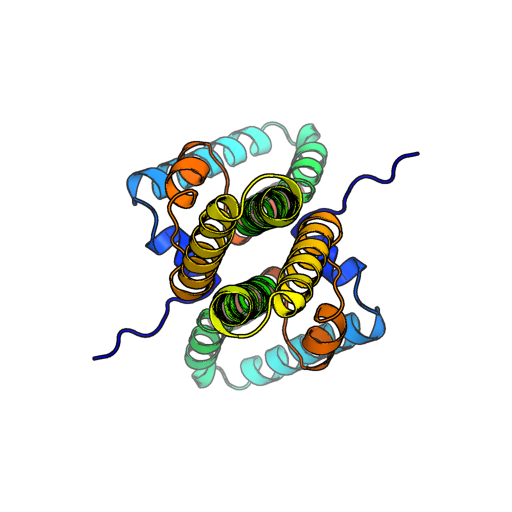RG A O 1
ATOM 970 N N . ARG A 1 123 ? 7.312 -14.555 -7.738 1 95.5 123 ARG A N 1
ATOM 971 C CA . ARG A 1 123 ? 6.664 -15.82 -8.062 1 95.5 123 ARG A CA 1
ATOM 972 C C . ARG A 1 123 ? 7.324 -16.484 -9.266 1 95.5 123 ARG A C 1
ATOM 974 O O . ARG A 1 123 ? 7.531 -17.703 -9.273 1 95.5 123 ARG A O 1
ATOM 981 N N . ALA A 1 124 ? 7.578 -15.656 -10.203 1 96.5 124 ALA A N 1
ATOM 982 C CA . ALA A 1 124 ? 8.195 -16.188 -11.414 1 96.5 124 ALA A CA 1
ATOM 983 C C . ALA A 1 124 ? 9.586 -16.734 -11.125 1 96.5 124 ALA A C 1
ATOM 985 O O . ALA A 1 124 ? 9.945 -17.812 -11.609 1 96.5 124 ALA A O 1
ATOM 986 N N . ILE A 1 125 ? 10.352 -16.062 -10.367 1 96.94 125 ILE A N 1
ATOM 987 C CA . ILE A 1 125 ? 11.703 -16.484 -10.016 1 96.94 125 ILE A CA 1
ATOM 988 C C . ILE A 1 125 ? 11.633 -17.766 -9.195 1 96.94 125 ILE A C 1
ATOM 990 O O . ILE A 1 125 ? 12.438 -18.688 -9.391 1 96.94 125 ILE A O 1
ATOM 994 N N . LYS A 1 126 ? 10.711 -17.859 -8.289 1 95.94 126 LYS A N 1
ATOM 995 C CA . LYS A 1 126 ? 10.531 -19.078 -7.492 1 95.94 126 LYS A CA 1
ATOM 996 C C . LYS A 1 126 ? 10.164 -20.266 -8.375 1 95.94 126 LYS A C 1
ATOM 998 O O . LYS A 1 126 ? 10.633 -21.375 -8.148 1 95.94 126 LYS A O 1
ATOM 1003 N N . ALA A 1 127 ? 9.383 -19.953 -9.328 1 94.75 127 ALA A N 1
ATOM 1004 C CA . ALA A 1 127 ? 8.992 -21.016 -10.258 1 94.75 127 ALA A CA 1
ATOM 1005 C C . ALA A 1 127 ? 10.203 -21.547 -11.031 1 94.75 127 ALA A C 1
ATOM 1007 O O . ALA A 1 127 ? 10.328 -22.75 -11.258 1 94.75 127 ALA A O 1
ATOM 1008 N N . ILE A 1 128 ? 11.062 -20.703 -11.445 1 94.88 128 ILE A N 1
ATOM 1009 C CA . ILE A 1 128 ? 12.289 -21.078 -12.141 1 94.88 128 ILE A CA 1
ATOM 1010 C C . ILE A 1 128 ? 13.164 -21.938 -11.219 1 94.88 128 ILE A C 1
ATOM 1012 O O . ILE A 1 128 ? 13.68 -22.969 -11.641 1 94.88 128 ILE A O 1
ATOM 1016 N N . ARG A 1 129 ? 13.266 -21.5 -9.977 1 94.06 129 ARG A N 1
ATOM 1017 C CA . ARG A 1 129 ? 14.055 -22.234 -9 1 94.06 129 ARG A CA 1
ATOM 1018 C C . ARG A 1 129 ? 13.516 -23.656 -8.82 1 94.06 129 ARG A C 1
ATOM 1020 O O . ARG A 1 129 ? 14.281 -24.609 -8.789 1 94.06 129 ARG A O 1
ATOM 1027 N N . ASP A 1 130 ? 12.234 -23.781 -8.734 1 92.69 130 ASP A N 1
ATOM 1028 C CA . ASP A 1 130 ? 11.578 -25.062 -8.461 1 92.69 130 ASP A CA 1
ATOM 1029 C C . ASP A 1 130 ? 11.633 -25.969 -9.68 1 92.69 130 ASP A C 1
ATOM 1031 O O . ASP A 1 130 ? 11.453 -27.188 -9.562 1 92.69 130 ASP A O 1
ATOM 1035 N N . SER A 1 131 ? 11.852 -25.438 -10.852 1 89.38 131 SER A N 1
ATOM 1036 C CA . SER A 1 131 ? 11.891 -26.219 -12.078 1 89.38 131 SER A CA 1
ATOM 1037 C C . SER A 1 131 ? 13.281 -26.781 -12.336 1 89.38 131 SER A C 1
ATOM 1039 O O . SER A 1 131 ? 13.477 -27.594 -13.25 1 89.38 131 SER A O 1
ATOM 1041 N N . GLN A 1 132 ? 14.258 -26.406 -11.633 1 81.62 132 GLN A N 1
ATOM 1042 C CA . GLN A 1 132 ? 15.602 -26.938 -11.781 1 81.62 132 GLN A CA 1
ATOM 1043 C C . GLN A 1 132 ? 15.805 -28.188 -10.906 1 81.62 132 GLN A C 1
ATOM 1045 O O . GLN A 1 132 ? 15.117 -28.344 -9.898 1 81.62 132 GLN A O 1
ATOM 1050 N N . MET B 1 1 ? 23.328 -5.219 16.484 1 32.81 1 MET B N 1
ATOM 1051 C CA . MET B 1 1 ? 22.984 -5.727 15.164 1 32.81 1 MET B CA 1
ATOM 1052 C C . MET B 1 1 ? 21.688 -5.086 14.656 1 32.81 1 MET B C 1
ATOM 1054 O O . MET B 1 1 ? 20.641 -5.219 15.281 1 32.81 1 MET B O 1
ATOM 1058 N N . SER B 1 2 ? 21.703 -3.943 14.086 1 46.38 2 SER B N 1
ATOM 1059 C CA . SER B 1 2 ? 20.609 -3.07 13.664 1 46.38 2 SER B CA 1
ATOM 1060 C C . SER B 1 2 ? 19.562 -3.842 12.875 1 46.38 2 SER B C 1
ATOM 1062 O O . SER B 1 2 ? 19.844 -4.379 11.805 1 46.38 2 SER B O 1
ATOM 1064 N N . THR B 1 3 ? 18.672 -4.422 13.461 1 59.38 3 THR B N 1
ATOM 1065 C CA . THR B 1 3 ? 17.688 -5.258 12.789 1 59.38 3 THR B CA 1
ATOM 1066 C C . THR B 1 3 ? 17.109 -4.547 11.57 1 59.38 3 THR B C 1
ATOM 1068 O O . THR B 1 3 ? 16.5 -3.486 11.695 1 59.38 3 THR B O 1
ATOM 1071 N N . PRO B 1 4 ? 17.5 -4.945 10.453 1 80.06 4 PRO B N 1
ATOM 1072 C CA . PRO B 1 4 ? 17.047 -4.324 9.203 1 80.06 4 PRO B CA 1
ATOM 1073 C C . PRO B 1 4 ? 15.531 -4.176 9.141 1 80.06 4 PRO B C 1
ATOM 1075 O O . PRO B 1 4 ? 14.805 -4.938 9.781 1 80.06 4 PRO B O 1
ATOM 1078 N N . LEU B 1 5 ? 14.984 -3.064 8.648 1 89.62 5 LEU B N 1
ATOM 1079 C CA . LEU B 1 5 ? 13.562 -2.865 8.43 1 89.62 5 LEU B CA 1
ATOM 1080 C C . LEU B 1 5 ? 12.953 -4.066 7.711 1 89.62 5 LEU B C 1
ATOM 1082 O O . LEU B 1 5 ? 13.57 -4.645 6.816 1 89.62 5 LEU B O 1
ATOM 1086 N N . PRO B 1 6 ? 11.836 -4.426 8.211 1 93.12 6 PRO B N 1
ATOM 1087 C CA . PRO B 1 6 ? 11.18 -5.547 7.539 1 93.12 6 PRO B CA 1
ATOM 1088 C C . PRO B 1 6 ? 10.852 -5.25 6.078 1 93.12 6 PRO B C 1
ATOM 1090 O O . PRO B 1 6 ? 10.758 -4.086 5.688 1 93.12 6 PRO B O 1
ATOM 1093 N N . GLY B 1 7 ? 10.758 -6.375 5.324 1 94.06 7 GLY B N 1
ATOM 1094 C CA . GLY B 1 7 ? 10.336 -6.238 3.939 1 94.06 7 GLY B CA 1
ATOM 1095 C C . GLY B 1 7 ? 8.93 -5.68 3.795 1 94.06 7 GLY B C 1
ATOM 1096 O O . GLY B 1 7 ? 8.133 -5.746 4.734 1 94.06 7 GLY B O 1
ATOM 1097 N N . THR B 1 8 ? 8.664 -5.133 2.668 1 92.88 8 THR B N 1
ATOM 1098 C CA . THR B 1 8 ? 7.422 -4.418 2.408 1 92.88 8 THR B CA 1
ATOM 1099 C C . THR B 1 8 ? 6.215 -5.324 2.633 1 92.88 8 THR B C 1
ATOM 1101 O O . THR B 1 8 ? 5.277 -4.953 3.342 1 92.88 8 THR B O 1
ATOM 1104 N N . ALA B 1 9 ? 6.273 -6.531 2.139 1 93.25 9 ALA B N 1
ATOM 1105 C CA . ALA B 1 9 ? 5.113 -7.418 2.205 1 93.25 9 ALA B CA 1
ATOM 1106 C C . ALA B 1 9 ? 4.984 -8.047 3.588 1 93.25 9 ALA B C 1
ATOM 1108 O O . ALA B 1 9 ? 3.912 -8.531 3.959 1 93.25 9 ALA B O 1
ATOM 1109 N N . GLU B 1 10 ? 6.023 -7.992 4.367 1 94.5 10 GLU B N 1
ATOM 1110 C CA . GLU B 1 10 ? 6.031 -8.734 5.625 1 94.5 10 GLU B CA 1
ATOM 1111 C C . GLU B 1 10 ? 5.82 -7.809 6.816 1 94.5 10 GLU B C 1
ATOM 1113 O O . GLU B 1 10 ? 5.488 -8.266 7.914 1 94.5 10 GLU B O 1
ATOM 1118 N N . ARG B 1 11 ? 5.973 -6.625 6.617 1 95 11 ARG B N 1
ATOM 1119 C CA . ARG B 1 11 ? 6.031 -5.684 7.734 1 95 11 ARG B CA 1
ATOM 1120 C C . ARG B 1 11 ? 4.723 -5.688 8.523 1 95 11 ARG B C 1
ATOM 1122 O O . ARG B 1 11 ? 4.734 -5.68 9.75 1 95 11 ARG B O 1
ATOM 1129 N N . VAL B 1 12 ? 3.564 -5.832 7.852 1 96.31 12 VAL B N 1
ATOM 1130 C CA . VAL B 1 12 ? 2.273 -5.766 8.531 1 96.31 12 VAL B CA 1
ATOM 1131 C C . VAL B 1 12 ? 1.982 -7.098 9.219 1 96.31 12 VAL B C 1
ATOM 1133 O O . VAL B 1 12 ? 1.688 -7.133 10.414 1 96.31 12 VAL B O 1
ATOM 1136 N N . PRO B 1 13 ? 2.156 -8.188 8.547 1 96.12 13 PRO B N 1
ATOM 1137 C CA . PRO B 1 13 ? 1.925 -9.461 9.227 1 96.12 13 PRO B CA 1
ATOM 1138 C C . PRO B 1 13 ? 2.877 -9.688 10.398 1 96.12 13 PRO B C 1
ATOM 1140 O O . PRO B 1 13 ? 2.482 -10.25 11.422 1 96.12 13 PRO B O 1
ATOM 1143 N N . THR B 1 14 ? 4.074 -9.227 10.281 1 94.5 14 THR B N 1
ATOM 1144 C CA . THR B 1 14 ? 5.051 -9.414 11.352 1 94.5 14 THR B CA 1
ATOM 1145 C C . THR B 1 14 ? 4.703 -8.555 12.562 1 94.5 14 THR B C 1
ATOM 1147 O O . THR B 1 14 ? 5.008 -8.922 13.695 1 94.5 14 THR B O 1
ATOM 1150 N N . SER B 1 15 ? 3.959 -7.516 12.281 1 94.69 15 SER B N 1
ATOM 1151 C CA . SER B 1 15 ? 3.574 -6.617 13.367 1 94.69 15 SER B CA 1
ATOM 1152 C C . SER B 1 15 ? 2.166 -6.926 13.867 1 94.69 15 SER B C 1
ATOM 1154 O O . SER B 1 15 ? 1.591 -6.152 14.633 1 94.69 15 SER B O 1
ATOM 1156 N N . THR B 1 16 ? 1.539 -7.934 13.414 1 94.56 16 THR B N 1
ATOM 1157 C CA . THR B 1 16 ? 0.206 -8.367 13.812 1 94.56 16 THR B CA 1
ATOM 1158 C C . THR B 1 16 ? 0.283 -9.617 14.68 1 94.56 16 THR B C 1
ATOM 1160 O O . THR B 1 16 ? 1.109 -10.5 14.438 1 94.56 16 THR B O 1
ATOM 1163 N N . HIS B 1 17 ? -0.557 -9.664 15.688 1 96.12 17 HIS B N 1
ATOM 1164 C CA . HIS B 1 17 ? -0.624 -10.867 16.5 1 96.12 17 HIS B CA 1
ATOM 1165 C C . HIS B 1 17 ? -0.836 -12.109 15.648 1 96.12 17 HIS B C 1
ATOM 1167 O O . HIS B 1 17 ? -1.663 -12.102 14.734 1 96.12 17 HIS B O 1
ATOM 1173 N N . GLU B 1 18 ? -0.119 -13.195 15.93 1 96.31 18 GLU B N 1
ATOM 1174 C CA . GLU B 1 18 ? -0.143 -14.398 15.117 1 96.31 18 GLU B CA 1
ATOM 1175 C C . GLU B 1 18 ? -1.54 -15.016 15.078 1 96.31 18 GLU B C 1
ATOM 1177 O O . GLU B 1 18 ? -1.952 -15.57 14.062 1 96.31 18 GLU B O 1
ATOM 1182 N N . ALA B 1 19 ? -2.209 -14.875 16.172 1 96.88 19 ALA B N 1
ATOM 1183 C CA . ALA B 1 19 ? -3.562 -15.422 16.234 1 96.88 19 ALA B CA 1
ATOM 1184 C C . ALA B 1 19 ? -4.461 -14.781 15.18 1 96.88 19 ALA B C 1
ATOM 1186 O O . ALA B 1 19 ? -5.297 -15.453 14.578 1 96.88 19 ALA B O 1
ATOM 1187 N N . ILE B 1 20 ? -4.285 -13.484 14.961 1 96.62 20 ILE B N 1
ATOM 1188 C CA . ILE B 1 20 ? -5.078 -12.758 13.977 1 96.62 20 ILE B CA 1
ATOM 1189 C C . ILE B 1 20 ? -4.66 -13.172 12.57 1 96.62 20 ILE B C 1
ATOM 1191 O O . ILE B 1 20 ? -5.512 -13.422 11.711 1 96.62 20 ILE B O 1
ATOM 1195 N N . ASN B 1 21 ? -3.402 -13.289 12.297 1 96.75 21 ASN B N 1
ATOM 1196 C CA . ASN B 1 21 ? -2.904 -13.781 11.016 1 96.75 21 ASN B CA 1
ATOM 1197 C C . ASN B 1 21 ? -3.465 -15.156 10.688 1 96.75 21 ASN B C 1
ATOM 1199 O O . ASN B 1 21 ? -3.895 -15.406 9.555 1 96.75 21 ASN B O 1
ATOM 1203 N N . GLU B 1 22 ? -3.453 -15.984 11.672 1 96.12 22 GLU B N 1
ATOM 1204 C CA . GLU B 1 22 ? -3.953 -17.344 11.5 1 96.12 22 GLU B CA 1
ATOM 1205 C C . GLU B 1 22 ? -5.445 -17.344 11.18 1 96.12 22 GLU B C 1
ATOM 1207 O O . GLU B 1 22 ? -5.906 -18.125 10.352 1 96.12 22 GLU B O 1
ATOM 1212 N N . GLN B 1 23 ? -6.148 -16.547 11.844 1 96.5 23 GLN B N 1
ATOM 1213 C CA . GLN B 1 23 ? -7.582 -16.453 11.602 1 96.5 23 GLN B CA 1
ATOM 1214 C C . GLN B 1 23 ? -7.859 -16.016 10.164 1 96.5 23 GLN B C 1
ATOM 1216 O O . GLN B 1 23 ? -8.742 -16.562 9.5 1 96.5 23 GLN B O 1
ATOM 1221 N N . LEU B 1 24 ? -7.105 -15.047 9.703 1 96.31 24 LEU B N 1
ATOM 1222 C CA . LEU B 1 24 ? -7.258 -14.555 8.344 1 96.31 24 LEU B CA 1
ATOM 1223 C C . LEU B 1 24 ? -6.934 -15.641 7.328 1 96.31 24 LEU B C 1
ATOM 1225 O O . LEU B 1 24 ? -7.641 -15.805 6.332 1 96.31 24 LEU B O 1
ATOM 1229 N N . ARG B 1 25 ? -5.945 -16.484 7.625 1 95.31 25 ARG B N 1
ATOM 1230 C CA . ARG B 1 25 ? -5.574 -17.609 6.77 1 95.31 25 ARG B CA 1
ATOM 1231 C C . ARG B 1 25 ? -6.672 -18.672 6.75 1 95.31 25 ARG B C 1
ATOM 1233 O O . ARG B 1 25 ? -6.984 -19.219 5.699 1 95.31 25 ARG B O 1
ATOM 1240 N N . GLN B 1 26 ? -7.27 -18.891 7.871 1 95.94 26 GLN B N 1
ATOM 1241 C CA . GLN B 1 26 ? -8.344 -19.875 7.973 1 95.94 26 GLN B CA 1
ATOM 1242 C C . GLN B 1 26 ? -9.57 -19.438 7.18 1 95.94 26 GLN B C 1
ATOM 1244 O O . GLN B 1 26 ? -10.227 -20.25 6.527 1 95.94 26 GLN B O 1
ATOM 1249 N N . GLU B 1 27 ? -9.828 -18.203 7.297 1 96 27 GLU B N 1
ATOM 1250 C CA . GLU B 1 27 ? -10.961 -17.672 6.555 1 96 27 GLU B CA 1
ATOM 1251 C C . GLU B 1 27 ? -10.773 -17.844 5.051 1 96 27 GLU B C 1
ATOM 1253 O O . GLU B 1 27 ? -11.727 -18.156 4.332 1 96 27 GLU B O 1
ATOM 1258 N N . ILE B 1 28 ? -9.578 -17.641 4.605 1 95 28 ILE B N 1
ATOM 1259 C CA . ILE B 1 28 ? -9.273 -17.812 3.189 1 95 28 ILE B CA 1
ATOM 1260 C C . ILE B 1 28 ? -9.484 -19.266 2.791 1 95 28 ILE B C 1
ATOM 1262 O O . ILE B 1 28 ? -10.078 -19.547 1.745 1 95 28 ILE B O 1
ATOM 1266 N N . GLY B 1 29 ? -9.016 -20.156 3.615 1 94.94 29 GLY B N 1
ATOM 1267 C CA . GLY B 1 29 ? -9.211 -21.578 3.346 1 94.94 29 GLY B CA 1
ATOM 1268 C C . GLY B 1 29 ? -10.672 -21.969 3.217 1 94.94 29 GLY B C 1
ATOM 1269 O O . GLY B 1 29 ? -11.039 -22.719 2.314 1 94.94 29 GLY B O 1
ATOM 1270 N N . GLU B 1 30 ? -11.453 -21.438 4.082 1 95.81 30 GLU B N 1
ATOM 1271 C CA . GLU B 1 30 ? -12.883 -21.734 4.07 1 95.81 30 GLU B CA 1
ATOM 1272 C C . GLU B 1 30 ? -13.547 -21.188 2.807 1 95.81 30 GLU B C 1
ATOM 1274 O O . GLU B 1 30 ? -14.406 -21.844 2.219 1 95.81 30 GLU B O 1
ATOM 1279 N N . ARG B 1 31 ? -13.156 -20.047 2.43 1 95.44 31 ARG B N 1
ATOM 1280 C CA . ARG B 1 31 ? -13.711 -19.438 1.221 1 95.44 31 ARG B CA 1
ATOM 1281 C C . ARG B 1 31 ? -13.328 -20.25 -0.016 1 95.44 31 ARG B C 1
ATOM 1283 O O . ARG B 1 31 ? -14.156 -20.453 -0.912 1 95.44 31 ARG B O 1
ATOM 1290 N N . LEU B 1 32 ? -12.109 -20.719 -0.035 1 96.38 32 LEU B N 1
ATOM 1291 C CA . LEU B 1 32 ? -11.656 -21.5 -1.18 1 96.38 32 LEU B CA 1
ATOM 1292 C C . LEU B 1 32 ? -12.453 -22.797 -1.296 1 96.38 32 LEU B C 1
ATOM 1294 O O . LEU B 1 32 ? -12.805 -23.219 -2.4 1 96.38 32 LEU B O 1
ATOM 1298 N N . GLN B 1 33 ? -12.758 -23.438 -0.215 1 95.44 33 GLN B N 1
ATOM 1299 C CA . GLN B 1 33 ? -13.555 -24.656 -0.218 1 95.44 33 GLN B CA 1
ATOM 1300 C C . GLN B 1 33 ? -14.969 -24.391 -0.732 1 95.44 33 GLN B C 1
ATOM 1302 O O . GLN B 1 33 ? -15.523 -25.188 -1.489 1 95.44 33 GLN B O 1
ATOM 1307 N N . TYR B 1 34 ? -15.516 -23.328 -0.26 1 96.31 34 TYR B N 1
ATOM 1308 C CA . TYR B 1 34 ? -16.859 -22.953 -0.698 1 96.31 34 TYR B CA 1
ATOM 1309 C C . TYR B 1 34 ? -16.891 -22.75 -2.209 1 96.31 34 TYR B C 1
ATOM 1311 O O . TYR B 1 34 ? -17.781 -23.266 -2.887 1 96.31 34 TYR B O 1
ATOM 1319 N N . TYR B 1 35 ? -15.93 -22.094 -2.855 1 95.31 35 TYR B N 1
ATOM 1320 C CA . TYR B 1 35 ? -15.977 -21.734 -4.27 1 95.31 35 TYR B CA 1
ATOM 1321 C C . TYR B 1 35 ? -15.57 -22.906 -5.145 1 95.31 35 TYR B C 1
ATOM 1323 O O . TYR B 1 35 ? -15.867 -22.938 -6.34 1 95.31 35 TYR B O 1
ATOM 1331 N N . ALA B 1 36 ? -14.914 -23.859 -4.523 1 94.5 36 ALA B N 1
ATOM 1332 C CA . ALA B 1 36 ? -14.648 -25.109 -5.234 1 94.5 36 ALA B CA 1
ATOM 1333 C C . ALA B 1 36 ? -15.945 -25.828 -5.582 1 94.5 36 ALA B C 1
ATOM 1335 O O . ALA B 1 36 ? -16.031 -26.5 -6.617 1 94.5 36 ALA B O 1
ATOM 1336 N N . THR B 1 37 ? -16.938 -25.641 -4.797 1 94.5 37 THR B N 1
ATOM 1337 C CA . THR B 1 37 ? -18.203 -26.344 -4.977 1 94.5 37 THR B CA 1
ATOM 1338 C C . THR B 1 37 ? -19.234 -25.422 -5.613 1 94.5 37 THR B C 1
ATOM 1340 O O . THR B 1 37 ? -20.328 -25.859 -5.977 1 94.5 37 THR B O 1
ATOM 1343 N N . ASN B 1 38 ? -18.906 -24.156 -5.781 1 95.75 38 ASN B N 1
ATOM 1344 C CA . ASN B 1 38 ? -19.812 -23.188 -6.387 1 95.75 38 ASN B CA 1
ATOM 1345 C C . ASN B 1 38 ? -19.109 -22.391 -7.484 1 95.75 38 ASN B C 1
ATOM 1347 O O . ASN B 1 38 ? -18.969 -21.172 -7.379 1 95.75 38 ASN B O 1
ATOM 1351 N N . PRO B 1 39 ? -18.797 -22.938 -8.633 1 93.12 39 PRO B N 1
ATOM 1352 C CA . PRO B 1 39 ? -18 -22.312 -9.688 1 93.12 39 PRO B CA 1
ATOM 1353 C C . PRO B 1 39 ? -18.719 -21.156 -10.367 1 93.12 39 PRO B C 1
ATOM 1355 O O . PRO B 1 39 ? -18.078 -20.25 -10.898 1 93.12 39 PRO B O 1
ATOM 1358 N N . ASP B 1 40 ? -19.953 -21.078 -10.375 1 94.94 40 ASP B N 1
ATOM 1359 C CA . ASP B 1 40 ? -20.75 -20.047 -11.031 1 94.94 40 ASP B CA 1
ATOM 1360 C C . ASP B 1 40 ? -20.562 -18.688 -10.336 1 94.94 40 ASP B C 1
ATOM 1362 O O . ASP B 1 40 ? -20.859 -17.641 -10.914 1 94.94 40 ASP B O 1
ATOM 1366 N N . GLU B 1 4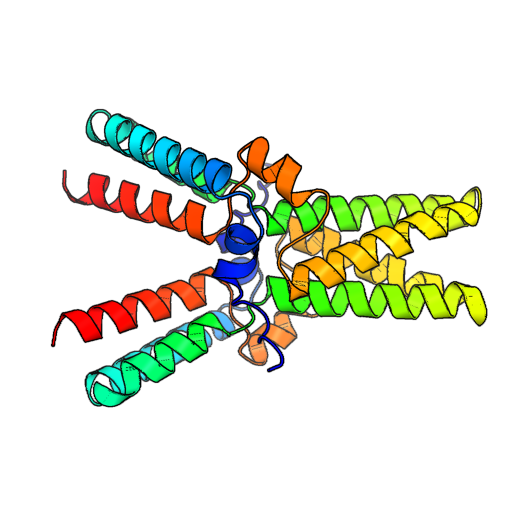1 ? -20.078 -18.719 -9.102 1 96.69 41 GLU B N 1
ATOM 1367 C CA . GLU B 1 41 ? -19.938 -17.484 -8.328 1 96.69 41 GLU B CA 1
ATOM 1368 C C . GLU B 1 41 ? -18.516 -16.969 -8.375 1 96.69 41 GLU B C 1
ATOM 1370 O O . GLU B 1 41 ? -18.219 -15.898 -7.824 1 96.69 41 GLU B O 1
ATOM 1375 N N . ILE B 1 42 ? -17.609 -17.594 -9.039 1 96.5 42 ILE B N 1
ATOM 1376 C CA . ILE B 1 42 ? -16.188 -17.297 -9.047 1 96.5 42 ILE B CA 1
ATOM 1377 C C . ILE B 1 42 ? -15.953 -15.922 -9.664 1 96.5 42 ILE B C 1
ATOM 1379 O O . ILE B 1 42 ? -15.188 -15.117 -9.133 1 96.5 42 ILE B O 1
ATOM 1383 N N . ASP B 1 43 ? -16.562 -15.578 -10.711 1 96.38 43 ASP B N 1
ATOM 1384 C CA . ASP B 1 43 ? -16.359 -14.297 -11.383 1 96.38 43 ASP B CA 1
ATOM 1385 C C . ASP B 1 43 ? -16.797 -13.133 -10.492 1 96.38 43 ASP B C 1
ATOM 1387 O O . ASP B 1 43 ? -16.141 -12.086 -10.469 1 96.38 43 ASP B O 1
ATOM 1391 N N . ASP B 1 44 ? -17.906 -13.352 -9.828 1 96.62 44 ASP B N 1
ATOM 1392 C CA . ASP B 1 44 ? -18.359 -12.328 -8.898 1 96.62 44 ASP B CA 1
ATOM 1393 C C . ASP B 1 44 ? -17.359 -12.109 -7.777 1 96.62 44 ASP B C 1
ATOM 1395 O O . ASP B 1 44 ? -17.062 -10.969 -7.406 1 96.62 44 ASP B O 1
ATOM 1399 N N . ARG B 1 45 ? -16.781 -13.18 -7.246 1 96.69 45 ARG B N 1
ATOM 1400 C CA . ARG B 1 45 ? -15.805 -13.086 -6.172 1 96.69 45 ARG B CA 1
ATOM 1401 C C . ARG B 1 45 ? -14.539 -12.383 -6.648 1 96.69 45 ARG B C 1
ATOM 1403 O O . ARG B 1 45 ? -13.977 -11.547 -5.938 1 96.69 45 ARG B O 1
ATOM 1410 N N . LEU B 1 46 ? -14.094 -12.68 -7.82 1 96.75 46 LEU B N 1
ATOM 1411 C CA . LEU B 1 46 ? -12.906 -12.047 -8.375 1 96.75 46 LEU B CA 1
ATOM 1412 C C . LEU B 1 46 ? -13.117 -10.539 -8.531 1 96.75 46 LEU B C 1
ATOM 1414 O O . LEU B 1 46 ? -12.211 -9.75 -8.242 1 96.75 46 LEU B O 1
ATOM 1418 N N . ALA B 1 47 ? -14.305 -10.141 -8.93 1 95.69 47 ALA B N 1
ATOM 1419 C CA . ALA B 1 47 ? -14.633 -8.719 -9.039 1 95.69 47 ALA B CA 1
ATOM 1420 C C . ALA B 1 47 ? -14.609 -8.047 -7.668 1 95.69 47 ALA B C 1
ATOM 1422 O O . ALA B 1 47 ? -14.133 -6.918 -7.535 1 95.69 47 ALA B O 1
ATOM 1423 N N . GLU B 1 48 ? -15.117 -8.75 -6.703 1 96.12 48 GLU B N 1
ATOM 1424 C CA . GLU B 1 48 ? -15.117 -8.227 -5.34 1 96.12 48 GLU B CA 1
ATOM 1425 C C . GLU B 1 48 ? -13.688 -8.047 -4.82 1 96.12 48 GLU B C 1
ATOM 1427 O O . GLU B 1 48 ? -13.375 -7.039 -4.184 1 96.12 48 GLU B O 1
ATOM 1432 N N . LEU B 1 49 ? -12.852 -8.984 -5.082 1 96.56 49 LEU B N 1
ATOM 1433 C CA . LEU B 1 49 ? -11.461 -8.938 -4.633 1 96.56 49 LEU B CA 1
ATOM 1434 C C . LEU B 1 49 ? -10.727 -7.773 -5.289 1 96.56 49 LEU B C 1
ATOM 1436 O O . LEU B 1 49 ? -9.875 -7.137 -4.66 1 96.56 49 LEU B O 1
ATOM 1440 N N . GLU B 1 50 ? -11.07 -7.434 -6.5 1 94.44 50 GLU B N 1
ATOM 1441 C CA . GLU B 1 50 ? -10.438 -6.328 -7.215 1 94.44 50 GLU B CA 1
ATOM 1442 C C . GLU B 1 50 ? -10.812 -4.984 -6.598 1 94.44 50 GLU B C 1
ATOM 1444 O O . GLU B 1 50 ? -10.016 -4.039 -6.633 1 94.44 50 GLU B O 1
ATOM 1449 N N . ARG B 1 51 ? -11.977 -4.949 -5.984 1 95.25 51 ARG B N 1
ATOM 1450 C CA . ARG B 1 51 ? -12.477 -3.695 -5.426 1 95.25 51 ARG B CA 1
ATOM 1451 C C . ARG B 1 51 ? -12.141 -3.584 -3.943 1 95.25 51 ARG B C 1
ATOM 1453 O O . ARG B 1 51 ? -12.297 -2.52 -3.344 1 95.25 51 ARG B O 1
ATOM 1460 N N . GLU B 1 52 ? -11.695 -4.648 -3.393 1 96.81 52 GLU B N 1
ATOM 1461 C CA . GLU B 1 52 ? -11.406 -4.676 -1.961 1 96.81 52 GLU B CA 1
ATOM 1462 C C . GLU B 1 52 ? -10.258 -3.732 -1.613 1 96.81 52 GLU B C 1
ATOM 1464 O O . GLU B 1 52 ? -9.211 -3.746 -2.273 1 96.81 52 GLU B O 1
ATOM 1469 N N . TRP B 1 53 ? -10.5 -2.932 -0.6 1 97.62 53 TRP B N 1
ATOM 1470 C CA . TRP B 1 53 ? -9.453 -2.039 -0.116 1 97.62 53 TRP B CA 1
ATOM 1471 C C . TRP B 1 53 ? -8.508 -2.773 0.831 1 97.62 53 TRP B C 1
ATOM 1473 O O . TRP B 1 53 ? -8.945 -3.428 1.777 1 97.62 53 TRP B O 1
ATOM 1483 N N . ASP B 1 54 ? -7.246 -2.664 0.586 1 97.81 54 ASP B N 1
ATOM 1484 C CA . ASP B 1 54 ? -6.262 -3.268 1.482 1 97.81 54 ASP B CA 1
ATOM 1485 C C . ASP B 1 54 ? -5.926 -2.33 2.639 1 97.81 54 ASP B C 1
ATOM 1487 O O . ASP B 1 54 ? -6.469 -1.226 2.729 1 97.81 54 ASP B O 1
ATOM 1491 N N . ILE B 1 55 ? -5.094 -2.807 3.488 1 97.56 55 ILE B N 1
ATOM 1492 C CA . ILE B 1 55 ? -4.738 -2.08 4.703 1 97.56 55 ILE B CA 1
ATOM 1493 C C . ILE B 1 55 ? -4.059 -0.764 4.336 1 97.56 55 ILE B C 1
ATOM 1495 O O . ILE B 1 55 ? -4.324 0.273 4.949 1 97.56 55 ILE B O 1
ATOM 1499 N N . GLU B 1 56 ? -3.166 -0.744 3.336 1 97.88 56 GLU B N 1
ATOM 1500 C CA . GLU B 1 56 ? -2.43 0.46 2.961 1 97.88 56 GLU B CA 1
ATOM 1501 C C . GLU B 1 56 ? -3.369 1.538 2.43 1 97.88 56 GLU B C 1
ATOM 1503 O O . GLU B 1 56 ? -3.271 2.703 2.824 1 97.88 56 GLU B O 1
ATOM 1508 N N . ARG B 1 57 ? -4.23 1.144 1.574 1 97.88 57 ARG B N 1
ATOM 1509 C CA . ARG B 1 57 ? -5.203 2.078 1.017 1 97.88 57 ARG B CA 1
ATOM 1510 C C . ARG B 1 57 ? -6.102 2.65 2.107 1 97.88 57 ARG B C 1
ATOM 1512 O O . ARG B 1 57 ? -6.375 3.854 2.125 1 97.88 57 ARG B O 1
ATOM 1519 N N . THR B 1 58 ? -6.574 1.816 2.998 1 98.31 58 THR B N 1
ATOM 1520 C CA . THR B 1 58 ? -7.441 2.223 4.098 1 98.31 58 THR B CA 1
ATOM 1521 C C . THR B 1 58 ? -6.727 3.207 5.02 1 98.31 58 THR B C 1
ATOM 1523 O O . THR B 1 58 ? -7.277 4.254 5.367 1 98.31 58 THR B O 1
ATOM 1526 N N . LEU B 1 59 ? -5.523 2.883 5.359 1 98.44 59 LEU B N 1
ATOM 1527 C CA . LEU B 1 59 ? -4.734 3.736 6.242 1 98.44 59 LEU B CA 1
ATOM 1528 C C . LEU B 1 59 ? -4.465 5.09 5.59 1 98.44 59 LEU B C 1
ATOM 1530 O O . LEU B 1 59 ? -4.637 6.133 6.223 1 98.44 59 LEU B O 1
ATOM 1534 N N . GLU B 1 60 ? -4.082 5.02 4.367 1 98.44 60 GLU B N 1
ATOM 1535 C CA . GLU B 1 60 ? -3.732 6.234 3.635 1 98.44 60 GLU B CA 1
ATOM 1536 C C . GLU B 1 60 ? -4.938 7.164 3.502 1 98.44 60 GLU B C 1
ATOM 1538 O O . GLU B 1 60 ? -4.836 8.359 3.766 1 98.44 60 GLU B O 1
ATOM 1543 N N . ALA B 1 61 ? -6.039 6.613 3.117 1 98.38 61 ALA B N 1
ATOM 1544 C CA . ALA B 1 61 ? -7.25 7.41 2.934 1 98.38 61 ALA B CA 1
ATOM 1545 C C . ALA B 1 61 ? -7.695 8.047 4.246 1 98.38 61 ALA B C 1
ATOM 1547 O O . ALA B 1 61 ? -7.98 9.242 4.297 1 98.38 61 ALA B O 1
ATOM 1548 N N . ASN B 1 62 ? -7.742 7.238 5.281 1 98.31 62 ASN B N 1
ATOM 1549 C CA . ASN B 1 62 ? -8.195 7.734 6.574 1 98.31 62 ASN B CA 1
ATOM 1550 C C . ASN B 1 62 ? -7.219 8.75 7.16 1 98.31 62 ASN B C 1
ATOM 1552 O O . ASN B 1 62 ? -7.629 9.805 7.652 1 98.31 62 ASN B O 1
ATOM 1556 N N . ALA B 1 63 ? -5.949 8.398 7.109 1 98.5 63 ALA B N 1
ATOM 1557 C CA . ALA B 1 63 ? -4.93 9.273 7.672 1 98.5 63 ALA B CA 1
ATOM 1558 C C . ALA B 1 63 ? -4.91 10.625 6.957 1 98.5 63 ALA B C 1
ATOM 1560 O O . ALA B 1 63 ? -4.969 11.672 7.598 1 98.5 63 ALA B O 1
ATOM 1561 N N . SER B 1 64 ? -4.852 10.594 5.707 1 98.69 64 SER B N 1
ATOM 1562 C CA . SER B 1 64 ? -4.758 11.844 4.957 1 98.69 64 SER B CA 1
ATOM 1563 C C . SER B 1 64 ? -6.047 12.656 5.07 1 98.69 64 SER B C 1
ATOM 1565 O O . SER B 1 64 ? -6.008 13.883 5.145 1 98.69 64 SER B O 1
ATOM 1567 N N . GLY B 1 65 ? -7.188 12.008 5.074 1 98.69 65 GLY B N 1
ATOM 1568 C CA . GLY B 1 65 ? -8.445 12.711 5.297 1 98.69 65 GLY B CA 1
ATOM 1569 C C . GLY B 1 65 ? -8.516 13.391 6.648 1 98.69 65 GLY B C 1
ATOM 1570 O O . GLY B 1 65 ? -8.906 14.555 6.738 1 98.69 65 GLY B O 1
ATOM 1571 N N . LEU B 1 66 ? -8.133 12.672 7.672 1 98.69 66 LEU B N 1
ATOM 1572 C CA . LEU B 1 66 ? -8.156 13.227 9.023 1 98.69 66 LEU B CA 1
ATOM 1573 C C . LEU B 1 66 ? -7.172 14.375 9.164 1 98.69 66 LEU B C 1
ATOM 1575 O O . LEU B 1 66 ? -7.461 15.375 9.82 1 98.69 66 LEU B O 1
ATOM 1579 N N . ILE B 1 67 ? -6 14.18 8.547 1 98.75 67 ILE B N 1
ATOM 1580 C CA . ILE B 1 67 ? -5 15.242 8.586 1 98.75 67 ILE B CA 1
ATOM 1581 C C . ILE B 1 67 ? -5.566 16.5 7.957 1 98.75 67 ILE B C 1
ATOM 1583 O O . ILE B 1 67 ? -5.418 17.609 8.5 1 98.75 67 ILE B O 1
ATOM 1587 N N . LEU B 1 68 ? -6.285 16.359 6.84 1 98.56 68 LEU B N 1
ATOM 1588 C CA . LEU B 1 68 ? -6.871 17.5 6.156 1 98.56 68 LEU B CA 1
ATOM 1589 C C . LEU B 1 68 ? -7.902 18.203 7.043 1 98.56 68 LEU B C 1
ATOM 1591 O O . LEU B 1 68 ? -7.91 19.422 7.152 1 98.56 68 LEU B O 1
ATOM 1595 N N . VAL B 1 69 ? -8.703 17.438 7.652 1 98.44 69 VAL B N 1
ATOM 1596 C CA . VAL B 1 69 ? -9.75 17.984 8.516 1 98.44 69 VAL B CA 1
ATOM 1597 C C . VAL B 1 69 ? -9.117 18.719 9.688 1 98.44 69 VAL B C 1
ATOM 1599 O O . VAL B 1 69 ? -9.508 19.844 10 1 98.44 69 VAL B O 1
ATOM 1602 N N . LEU B 1 70 ? -8.117 18.094 10.266 1 98.5 70 LEU B N 1
ATOM 1603 C CA . LEU B 1 70 ? -7.48 18.656 11.453 1 98.5 70 LEU B CA 1
ATOM 1604 C C . LEU B 1 70 ? -6.684 19.906 11.102 1 98.5 70 LEU B C 1
ATOM 1606 O O . LEU B 1 70 ? -6.629 20.844 11.891 1 98.5 70 LEU B O 1
ATOM 1610 N N . LEU B 1 71 ? -6.043 19.891 9.977 1 97.75 71 LEU B N 1
ATOM 1611 C CA . LEU B 1 71 ? -5.359 21.094 9.508 1 97.75 71 LEU B CA 1
ATOM 1612 C C . LEU B 1 71 ? -6.352 22.219 9.281 1 97.75 71 LEU B C 1
ATOM 1614 O O . LEU B 1 71 ? -6.066 23.375 9.609 1 97.75 71 LEU B O 1
ATOM 1618 N N . GLY B 1 72 ? -7.469 21.875 8.695 1 96.38 72 GLY B N 1
ATOM 1619 C CA . GLY B 1 72 ? -8.516 22.859 8.523 1 96.38 72 GLY B CA 1
ATOM 1620 C C . GLY B 1 72 ? -8.977 23.469 9.836 1 96.38 72 GLY B C 1
ATOM 1621 O O . GLY B 1 72 ? -9.086 24.703 9.945 1 96.38 72 GLY B O 1
ATOM 1622 N N . LEU B 1 73 ? -9.219 22.641 10.812 1 96.5 73 LEU B N 1
ATOM 1623 C CA . LEU B 1 73 ? -9.625 23.094 12.141 1 96.5 73 LEU B CA 1
ATOM 1624 C C . LEU B 1 73 ? -8.523 23.906 12.797 1 96.5 73 LEU B C 1
ATOM 1626 O O . LEU B 1 73 ? -8.805 24.891 13.492 1 96.5 73 LEU B O 1
ATOM 1630 N N . GLY B 1 74 ? -7.312 23.438 12.594 1 94.31 74 GLY B N 1
ATOM 1631 C CA . GLY B 1 74 ? -6.176 24.156 13.141 1 94.31 74 GLY B CA 1
ATOM 1632 C C . GLY B 1 74 ? -6.027 25.562 12.57 1 94.31 74 GLY B C 1
ATOM 1633 O O . GLY B 1 74 ? -5.598 26.484 13.266 1 94.31 74 GLY B O 1
ATOM 1634 N N . ALA B 1 75 ? -6.465 25.734 11.352 1 89.81 75 ALA B N 1
ATOM 1635 C CA . ALA B 1 75 ? -6.336 27.031 10.672 1 89.81 75 ALA B CA 1
ATOM 1636 C C . ALA B 1 75 ? -7.523 27.938 10.977 1 89.81 75 ALA B C 1
ATOM 1638 O O . ALA B 1 75 ? -7.406 29.156 10.914 1 89.81 75 ALA B O 1
ATOM 1639 N N . THR B 1 76 ? -8.695 27.359 11.359 1 91.69 76 THR B N 1
ATOM 1640 C CA . THR B 1 76 ? -9.898 28.172 11.406 1 91.69 76 THR B CA 1
ATOM 1641 C C . THR B 1 76 ? -10.438 28.266 12.828 1 91.69 76 THR B C 1
ATOM 1643 O O . THR B 1 76 ? -11.148 29.219 13.172 1 91.69 76 THR B O 1
ATOM 1646 N N . VAL B 1 77 ? -10.172 27.297 13.617 1 94.31 77 VAL B N 1
ATOM 1647 C CA . VAL B 1 77 ? -10.812 27.25 14.922 1 94.31 77 VAL B CA 1
ATOM 1648 C C . VAL B 1 77 ? -9.773 27.453 16.016 1 94.31 77 VAL B C 1
ATOM 1650 O O . VAL B 1 77 ? -9.844 28.422 16.781 1 94.31 77 VAL B O 1
ATOM 1653 N N . ASP B 1 78 ? -8.82 26.547 16.125 1 94.31 78 ASP B N 1
ATOM 1654 C CA . ASP B 1 78 ? -7.844 26.516 17.203 1 94.31 78 ASP B CA 1
ATOM 1655 C C . ASP B 1 78 ? -6.559 25.812 16.766 1 94.31 78 ASP B C 1
ATOM 1657 O O . ASP B 1 78 ? -6.602 24.703 16.234 1 94.31 78 ASP B O 1
ATOM 1661 N N . ARG B 1 79 ? -5.445 26.359 17.094 1 91.06 79 ARG B N 1
ATOM 1662 C CA . ARG B 1 79 ? -4.141 25.844 16.688 1 91.06 79 ARG B CA 1
ATOM 1663 C C . ARG B 1 79 ? -3.844 24.516 17.375 1 91.06 79 ARG B C 1
ATOM 1665 O O . ARG B 1 79 ? -3.012 23.734 16.891 1 91.06 79 ARG B O 1
ATOM 1672 N N . ARG B 1 80 ? -4.504 24.312 18.453 1 94.81 80 ARG B N 1
ATOM 1673 C CA . ARG B 1 80 ? -4.281 23.062 19.188 1 94.81 80 ARG B CA 1
ATOM 1674 C C . ARG B 1 80 ? -4.617 21.859 18.328 1 94.81 80 ARG B C 1
ATOM 1676 O O . ARG B 1 80 ? -4.125 20.75 18.578 1 94.81 80 ARG B O 1
ATOM 1683 N N . PHE B 1 81 ? -5.402 22.062 17.344 1 96.31 81 PHE B N 1
ATOM 1684 C CA . PHE B 1 81 ? -5.801 20.969 16.453 1 96.31 81 PHE B CA 1
ATOM 1685 C C . PHE B 1 81 ? -4.621 20.5 15.617 1 96.31 81 PHE B C 1
ATOM 1687 O O . PHE B 1 81 ? -4.672 19.422 15.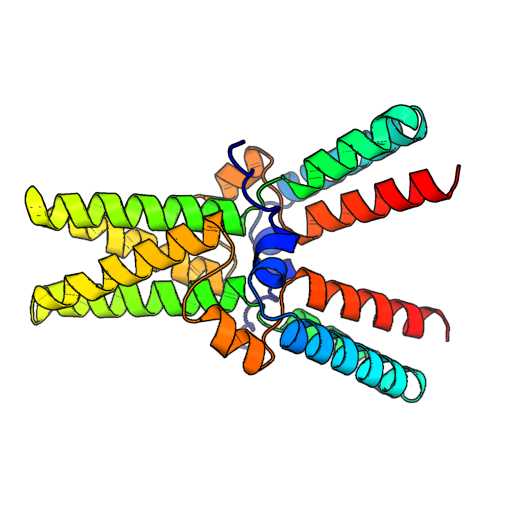023 1 96.31 81 PHE B O 1
ATOM 1694 N N . LEU B 1 82 ? -3.541 21.234 15.617 1 96 82 LEU B N 1
ATOM 1695 C CA . LEU B 1 82 ? -2.377 20.875 14.812 1 96 82 LEU B CA 1
ATOM 1696 C C . LEU B 1 82 ? -1.604 19.719 15.445 1 96 82 LEU B C 1
ATOM 1698 O O . LEU B 1 82 ? -0.776 19.094 14.781 1 96 82 LEU B O 1
ATOM 1702 N N . VAL B 1 83 ? -1.853 19.469 16.688 1 96.75 83 VAL B N 1
ATOM 1703 C CA . VAL B 1 83 ? -1.233 18.328 17.344 1 96.75 83 VAL B CA 1
ATOM 1704 C C . VAL B 1 83 ? -1.675 17.031 16.656 1 96.75 83 VAL B C 1
ATOM 1706 O O . VAL B 1 83 ? -0.892 16.094 16.547 1 96.75 83 VAL B O 1
ATOM 1709 N N . GLY B 1 84 ? -2.932 16.969 16.203 1 98 84 GLY B N 1
ATOM 1710 C CA . GLY B 1 84 ? -3.492 15.805 15.539 1 98 84 GLY B CA 1
ATOM 1711 C C . GLY B 1 84 ? -2.699 15.375 14.32 1 98 84 GLY B C 1
ATOM 1712 O O . GLY B 1 84 ? -2.234 14.234 14.25 1 98 84 GLY B O 1
ATOM 1713 N N . PRO B 1 85 ? -2.453 16.344 13.422 1 98.5 85 PRO B N 1
ATOM 1714 C CA . PRO B 1 85 ? -1.677 16.016 12.227 1 98.5 85 PRO B CA 1
ATOM 1715 C C . PRO B 1 85 ? -0.26 15.547 12.547 1 98.5 85 PRO B C 1
ATOM 1717 O O . PRO B 1 85 ? 0.27 14.656 11.883 1 98.5 85 PRO B O 1
ATOM 1720 N N . VAL B 1 86 ? 0.32 16.109 13.547 1 98.44 86 VAL B N 1
ATOM 1721 C CA . VAL B 1 86 ? 1.666 15.719 13.945 1 98.44 86 VAL B CA 1
ATOM 1722 C C . VAL B 1 86 ? 1.662 14.258 14.406 1 98.44 86 VAL B C 1
ATOM 1724 O O . VAL B 1 86 ? 2.504 13.469 13.977 1 98.44 86 VAL B O 1
ATOM 1727 N N . VAL B 1 87 ? 0.678 13.898 15.148 1 98.69 87 VAL B N 1
ATOM 1728 C CA . VAL B 1 87 ? 0.578 12.555 15.703 1 98.69 87 VAL B CA 1
ATOM 1729 C C . VAL B 1 87 ? 0.287 11.555 14.578 1 98.69 87 VAL B C 1
ATOM 1731 O O . VAL B 1 87 ? 0.946 10.516 14.477 1 98.69 87 VAL B O 1
ATOM 1734 N N . ILE B 1 88 ? -0.611 11.875 13.711 1 98.75 88 ILE B N 1
ATOM 1735 C CA . ILE B 1 88 ? -1.014 10.984 12.625 1 98.75 88 ILE B CA 1
ATOM 1736 C C . ILE B 1 88 ? 0.153 10.789 11.664 1 98.75 88 ILE B C 1
ATOM 1738 O O . ILE B 1 88 ? 0.461 9.656 11.273 1 98.75 88 ILE B O 1
ATOM 1742 N N . ALA B 1 89 ? 0.806 11.875 11.352 1 98.75 89 ALA B N 1
ATOM 1743 C CA . ALA B 1 89 ? 1.929 11.797 10.422 1 98.75 89 ALA B CA 1
ATOM 1744 C C . ALA B 1 89 ? 3.078 10.992 11.016 1 98.75 89 ALA B C 1
ATOM 1746 O O . ALA B 1 89 ? 3.758 10.242 10.305 1 98.75 89 ALA B O 1
ATOM 1747 N N . ALA B 1 90 ? 3.309 11.133 12.312 1 98.69 90 ALA B N 1
ATOM 1748 C CA . ALA B 1 90 ? 4.367 10.375 12.977 1 98.69 90 ALA B CA 1
ATOM 1749 C C . ALA B 1 90 ? 4.078 8.875 12.93 1 98.69 90 ALA B C 1
ATOM 1751 O O . ALA B 1 90 ? 4.969 8.078 12.633 1 98.69 90 ALA B O 1
ATOM 1752 N N . PHE B 1 91 ? 2.865 8.539 13.172 1 98.62 91 PHE B N 1
ATOM 1753 C CA . PHE B 1 91 ? 2.504 7.129 13.164 1 98.62 91 PHE B CA 1
ATOM 1754 C C . PHE B 1 91 ? 2.496 6.578 11.75 1 98.62 91 PHE B C 1
ATOM 1756 O O . PHE B 1 91 ? 2.832 5.414 11.523 1 98.62 91 PHE B O 1
ATOM 1763 N N . LEU B 1 92 ? 2.043 7.395 10.812 1 98.25 92 LEU B N 1
ATOM 1764 C CA . LEU B 1 92 ? 2.082 6.969 9.414 1 98.25 92 LEU B CA 1
ATOM 1765 C C . LEU B 1 92 ? 3.518 6.734 8.961 1 98.25 92 LEU B C 1
ATOM 1767 O O . LEU B 1 92 ? 3.791 5.789 8.211 1 98.25 92 LEU B O 1
ATOM 1771 N N . PHE B 1 93 ? 4.465 7.602 9.422 1 98.56 93 PHE B N 1
ATOM 1772 C CA . PHE B 1 93 ? 5.883 7.434 9.109 1 98.56 93 PHE B CA 1
ATOM 1773 C C . PHE B 1 93 ? 6.418 6.145 9.727 1 98.56 93 PHE B C 1
ATOM 1775 O O . PHE B 1 93 ? 7.113 5.379 9.055 1 98.56 93 PHE B O 1
ATOM 1782 N N . GLN B 1 94 ? 6.039 5.898 10.938 1 97.75 94 GLN B N 1
ATOM 1783 C CA . GLN B 1 94 ? 6.426 4.668 11.617 1 97.75 94 GLN B CA 1
ATOM 1784 C C . GLN B 1 94 ? 5.867 3.443 10.898 1 97.75 94 GLN B C 1
ATOM 1786 O O . GLN B 1 94 ? 6.555 2.43 10.766 1 97.75 94 GLN B O 1
ATOM 1791 N N . HIS B 1 95 ? 4.688 3.471 10.461 1 98 95 HIS B N 1
ATOM 1792 C CA . HIS B 1 95 ? 4.059 2.381 9.719 1 98 95 HIS B CA 1
ATOM 1793 C C . HIS B 1 95 ? 4.82 2.078 8.438 1 98 95 HIS B C 1
ATOM 1795 O O . HIS B 1 95 ? 5.004 0.913 8.078 1 98 95 HIS B O 1
ATOM 1801 N N . ALA B 1 96 ? 5.188 3.148 7.758 1 97.5 96 ALA B N 1
ATOM 1802 C CA . ALA B 1 96 ? 5.945 2.955 6.523 1 97.5 96 ALA B CA 1
ATOM 1803 C C . ALA B 1 96 ? 7.234 2.182 6.785 1 97.5 96 ALA B C 1
ATOM 1805 O O . ALA B 1 96 ? 7.66 1.373 5.953 1 97.5 96 ALA B O 1
ATOM 1806 N N . LEU B 1 97 ? 7.793 2.357 7.926 1 96.88 97 LEU B N 1
ATOM 1807 C CA . LEU B 1 97 ? 9.078 1.744 8.242 1 96.88 97 LEU B CA 1
ATOM 1808 C C . LEU B 1 97 ? 8.883 0.361 8.859 1 96.88 97 LEU B C 1
ATOM 1810 O O . LEU B 1 97 ? 9.5 -0.611 8.414 1 96.88 97 LEU B O 1
ATOM 1814 N N . GLN B 1 98 ? 7.961 0.239 9.789 1 95.69 98 GLN B N 1
ATOM 1815 C CA . GLN B 1 98 ? 7.883 -0.962 10.609 1 95.69 98 GLN B CA 1
ATOM 1816 C C . GLN B 1 98 ? 6.641 -1.78 10.273 1 95.69 98 GLN B C 1
ATOM 1818 O O . GLN B 1 98 ? 6.562 -2.967 10.602 1 95.69 98 GLN B O 1
ATOM 1823 N N . GLY B 1 99 ? 5.68 -1.139 9.75 1 96.56 99 GLY B N 1
ATOM 1824 C CA . GLY B 1 99 ? 4.465 -1.858 9.406 1 96.56 99 GLY B CA 1
ATOM 1825 C C . GLY B 1 99 ? 3.416 -1.82 10.5 1 96.56 99 GLY B C 1
ATOM 1826 O O . GLY B 1 99 ? 2.422 -2.545 10.438 1 96.56 99 GLY B O 1
ATOM 1827 N N . TRP B 1 100 ? 3.699 -1.011 11.562 1 96.19 100 TRP B N 1
ATOM 1828 C CA . TRP B 1 100 ? 2.736 -0.945 12.656 1 96.19 100 TRP B CA 1
ATOM 1829 C C . TRP B 1 100 ? 2.385 0.502 12.984 1 96.19 100 TRP B C 1
ATOM 1831 O O . TRP B 1 100 ? 3.256 1.375 12.977 1 96.19 100 TRP B O 1
ATOM 1841 N N . CYS B 1 101 ? 1.162 0.555 13.188 1 96.94 101 CYS B N 1
ATOM 1842 C CA . CYS B 1 101 ? 0.59 1.739 13.812 1 96.94 101 CYS B CA 1
ATOM 1843 C C . CYS B 1 101 ? -0.687 1.393 14.57 1 96.94 101 CYS B C 1
ATOM 1845 O O . CYS B 1 101 ? -1.209 0.284 14.438 1 96.94 101 CYS B O 1
ATOM 1847 N N . PRO B 1 102 ? -1.194 2.361 15.383 1 97.12 102 PRO B N 1
ATOM 1848 C CA . PRO B 1 102 ? -2.307 2.02 16.266 1 97.12 102 PRO B CA 1
ATOM 1849 C C . PRO B 1 102 ? -3.527 1.499 15.516 1 97.12 102 PRO B C 1
ATOM 1851 O O . PRO B 1 102 ? -4.164 0.536 15.953 1 97.12 102 PRO B O 1
ATOM 1854 N N . PRO B 1 103 ? -3.857 1.961 14.422 1 97.12 103 PRO B N 1
ATOM 1855 C CA . PRO B 1 103 ? -5.062 1.477 13.742 1 97.12 103 PRO B CA 1
ATOM 1856 C C . PRO B 1 103 ? -4.879 0.086 13.141 1 97.12 103 PRO B C 1
ATOM 1858 O O . PRO B 1 103 ? -5.863 -0.59 12.828 1 97.12 103 PRO B O 1
ATOM 1861 N N . VAL B 1 104 ? -3.695 -0.36 12.945 1 97.88 104 VAL B N 1
ATOM 1862 C CA . VAL B 1 104 ? -3.439 -1.593 12.211 1 97.88 104 VAL B CA 1
ATOM 1863 C C . VAL B 1 104 ? -4.047 -2.777 12.953 1 97.88 104 VAL B C 1
ATOM 1865 O O . VAL B 1 104 ? -4.816 -3.553 12.383 1 97.88 104 VAL B O 1
ATOM 1868 N N . PRO B 1 105 ? -3.801 -2.922 14.297 1 97.12 105 PRO B N 1
ATOM 1869 C CA . PRO B 1 105 ? -4.402 -4.062 14.992 1 97.12 105 PRO B CA 1
ATOM 1870 C C . PRO B 1 105 ? -5.93 -4.051 14.93 1 97.12 105 PRO B C 1
ATOM 1872 O O . PRO B 1 105 ? -6.555 -5.109 14.836 1 97.12 105 PRO B O 1
ATOM 1875 N N . VAL B 1 106 ? -6.488 -2.93 14.992 1 97.38 106 VAL B N 1
ATOM 1876 C CA . VAL B 1 106 ? -7.938 -2.795 14.938 1 97.38 106 VAL B CA 1
ATOM 1877 C C . VAL B 1 106 ? -8.445 -3.189 13.547 1 97.38 106 VAL B C 1
ATOM 1879 O O . VAL B 1 106 ? -9.391 -3.973 13.43 1 97.38 106 VAL B O 1
ATOM 1882 N N . LEU B 1 107 ? -7.82 -2.693 12.508 1 97.88 107 LEU B N 1
ATOM 1883 C CA . LEU B 1 107 ? -8.219 -2.986 11.133 1 97.88 107 LEU B CA 1
ATOM 1884 C C . LEU B 1 107 ? -8.07 -4.473 10.828 1 97.88 107 LEU B C 1
ATOM 1886 O O . LEU B 1 107 ? -8.938 -5.074 10.195 1 97.88 107 LEU B O 1
ATOM 1890 N N . ARG B 1 108 ? -6.949 -5.031 11.312 1 97.38 108 ARG B N 1
ATOM 1891 C CA . ARG B 1 108 ? -6.715 -6.457 11.094 1 97.38 108 ARG B CA 1
ATOM 1892 C C . ARG B 1 108 ? -7.781 -7.297 11.781 1 97.38 108 ARG B C 1
ATOM 1894 O O . ARG B 1 108 ? -8.266 -8.281 11.219 1 97.38 108 ARG B O 1
ATOM 1901 N N . ARG B 1 109 ? -8.148 -6.895 12.93 1 96.19 109 ARG B N 1
ATOM 1902 C CA . ARG B 1 109 ? -9.18 -7.609 13.672 1 96.19 109 ARG B CA 1
ATOM 1903 C C . ARG B 1 109 ? -10.531 -7.5 12.977 1 96.19 109 ARG B C 1
ATOM 1905 O O . ARG B 1 109 ? -11.359 -8.406 13.07 1 96.19 109 ARG B O 1
ATOM 1912 N N . LEU B 1 110 ? -10.734 -6.434 12.273 1 96.56 110 LEU B N 1
ATOM 1913 C CA . LEU B 1 110 ? -11.984 -6.199 11.547 1 96.56 110 LEU B CA 1
ATOM 1914 C C . LEU B 1 110 ? -11.969 -6.91 10.195 1 96.56 110 LEU B C 1
ATOM 1916 O O . LEU B 1 110 ? -12.938 -6.82 9.438 1 96.56 110 LEU B O 1
ATOM 1920 N N . GLY B 1 111 ? -10.805 -7.484 9.82 1 95.62 111 GLY B N 1
ATOM 1921 C CA . GLY B 1 111 ? -10.75 -8.336 8.641 1 95.62 111 GLY B CA 1
ATOM 1922 C C . GLY B 1 111 ? -10.086 -7.66 7.453 1 95.62 111 GLY B C 1
ATOM 1923 O O . GLY B 1 111 ? -10.109 -8.195 6.34 1 95.62 111 GLY B O 1
ATOM 1924 N N . VAL B 1 112 ? -9.578 -6.484 7.656 1 97.5 112 VAL B N 1
ATOM 1925 C CA . VAL B 1 112 ? -8.875 -5.82 6.562 1 97.5 112 VAL B CA 1
ATOM 1926 C C . VAL B 1 112 ? -7.547 -6.523 6.297 1 97.5 112 VAL B C 1
ATOM 1928 O O . VAL B 1 112 ? -6.758 -6.738 7.219 1 97.5 112 VAL B O 1
ATOM 1931 N N . ARG B 1 113 ? -7.281 -6.809 5.059 1 97.56 113 ARG B N 1
ATOM 1932 C CA . ARG B 1 113 ? -6.145 -7.641 4.68 1 97.56 113 ARG B CA 1
ATOM 1933 C C . ARG B 1 113 ? -5.098 -6.828 3.92 1 97.56 113 ARG B C 1
ATOM 1935 O O . ARG B 1 113 ? -5.363 -5.699 3.512 1 97.56 113 ARG B O 1
ATOM 1942 N N . THR B 1 114 ? -3.922 -7.422 3.818 1 97.38 114 THR B N 1
ATOM 1943 C CA . THR B 1 114 ? -2.877 -6.809 3.006 1 97.38 114 THR B CA 1
ATOM 1944 C C . THR B 1 114 ? -3.086 -7.121 1.527 1 97.38 114 THR B C 1
ATOM 1946 O O . THR B 1 114 ? -3.867 -8.008 1.181 1 97.38 114 THR B O 1
ATOM 1949 N N . GLN B 1 115 ? -2.453 -6.363 0.675 1 96.81 115 GLN B N 1
ATOM 1950 C CA . GLN B 1 115 ? -2.557 -6.613 -0.759 1 96.81 115 GLN B CA 1
ATOM 1951 C C . GLN B 1 115 ? -2.068 -8.016 -1.109 1 96.81 115 GLN B C 1
ATOM 1953 O O . GLN B 1 115 ? -2.654 -8.688 -1.96 1 96.81 115 GLN B O 1
ATOM 1958 N N . ARG B 1 116 ? -1.059 -8.477 -0.49 1 95.75 116 ARG B N 1
ATOM 1959 C CA . ARG B 1 116 ? -0.5 -9.797 -0.737 1 95.75 116 ARG B CA 1
ATOM 1960 C C . ARG B 1 116 ? -1.508 -10.891 -0.393 1 95.75 116 ARG B C 1
ATOM 1962 O O . ARG B 1 116 ? -1.636 -11.875 -1.122 1 95.75 116 ARG B O 1
ATOM 1969 N N . GLU B 1 117 ? -2.17 -10.719 0.719 1 96.94 117 GLU B N 1
ATOM 1970 C CA . GLU B 1 117 ? -3.176 -11.68 1.151 1 96.94 117 GLU B CA 1
ATOM 1971 C C . GLU B 1 117 ? -4.348 -11.734 0.176 1 96.94 117 GLU B C 1
ATOM 1973 O O . GLU B 1 117 ? -4.844 -12.812 -0.151 1 96.94 117 GLU B O 1
ATOM 1978 N N . ILE B 1 118 ? -4.758 -10.594 -0.294 1 97.25 118 ILE B N 1
ATOM 1979 C CA . ILE B 1 118 ? -5.852 -10.5 -1.256 1 97.25 118 ILE B CA 1
ATOM 1980 C C . ILE B 1 118 ? -5.449 -11.18 -2.562 1 97.25 118 ILE B C 1
ATOM 1982 O O . ILE B 1 118 ? -6.227 -11.945 -3.133 1 97.25 118 ILE B O 1
ATOM 1986 N N . ASP B 1 119 ? -4.27 -10.945 -3.008 1 96.38 119 ASP B N 1
ATOM 1987 C CA . ASP B 1 119 ? -3.77 -11.508 -4.258 1 96.38 119 ASP B CA 1
ATOM 1988 C C . ASP B 1 119 ? -3.615 -13.023 -4.148 1 96.38 119 ASP B C 1
ATOM 1990 O O . ASP B 1 119 ? -3.814 -13.75 -5.129 1 96.38 119 ASP B O 1
ATOM 1994 N N . ALA B 1 120 ? -3.24 -13.477 -2.979 1 96 120 ALA B N 1
ATOM 1995 C CA . ALA B 1 120 ? -3.135 -14.914 -2.758 1 96 120 ALA B CA 1
ATOM 1996 C C . ALA B 1 120 ? -4.484 -15.602 -2.945 1 96 120 ALA B C 1
ATOM 1998 O O . ALA B 1 120 ? -4.57 -16.656 -3.582 1 96 120 ALA B O 1
ATOM 1999 N N . GLU B 1 121 ? -5.484 -14.984 -2.34 1 97 121 GLU B N 1
ATOM 2000 C CA . GLU B 1 121 ? -6.82 -15.539 -2.539 1 97 121 GLU B CA 1
ATOM 2001 C C . GLU B 1 121 ? -7.223 -15.5 -4.012 1 97 121 GLU B C 1
ATOM 2003 O O . GLU B 1 121 ? -7.762 -16.469 -4.539 1 97 121 GLU B O 1
ATOM 2008 N N . ARG B 1 122 ? -6.996 -14.391 -4.641 1 96.44 122 ARG B N 1
ATOM 2009 C CA . ARG B 1 122 ? -7.34 -14.219 -6.051 1 96.44 122 ARG B CA 1
ATOM 2010 C C . ARG B 1 122 ? -6.699 -15.305 -6.906 1 96.44 122 ARG B C 1
ATOM 2012 O O . ARG B 1 122 ? -7.355 -15.898 -7.766 1 96.44 122 ARG B O 1
ATOM 2019 N N . ARG B 1 123 ? -5.477 -15.578 -6.684 1 95.56 123 ARG B N 1
ATOM 2020 C CA . ARG B 1 123 ? -4.738 -16.594 -7.441 1 95.56 123 ARG B CA 1
ATOM 2021 C C . ARG B 1 123 ? -5.324 -17.984 -7.215 1 95.56 123 ARG B C 1
ATOM 2023 O O . ARG B 1 123 ? -5.461 -18.766 -8.156 1 95.56 123 ARG B O 1
ATOM 2030 N N . ALA B 1 124 ? -5.602 -18.203 -5.992 1 96.56 124 ALA B N 1
ATOM 2031 C CA . ALA B 1 124 ? -6.156 -19.5 -5.652 1 96.56 124 ALA B CA 1
ATOM 2032 C C . ALA B 1 124 ? -7.516 -19.719 -6.312 1 96.56 124 ALA B C 1
ATOM 2034 O O . ALA B 1 124 ? -7.793 -20.797 -6.852 1 96.56 124 ALA B O 1
ATOM 2035 N N . ILE B 1 125 ? -8.344 -18.75 -6.289 1 96.94 125 ILE B N 1
ATOM 2036 C CA . ILE B 1 125 ? -9.672 -18.828 -6.891 1 96.94 125 ILE B CA 1
ATOM 2037 C C . ILE B 1 125 ? -9.547 -19 -8.398 1 96.94 125 ILE B C 1
ATOM 2039 O O . ILE B 1 125 ? -10.281 -19.781 -9.008 1 96.94 125 ILE B O 1
ATOM 2043 N N . LYS B 1 126 ? -8.641 -18.297 -9.016 1 95.88 126 LYS B N 1
ATOM 2044 C CA . LYS B 1 126 ? -8.398 -18.422 -10.453 1 95.88 126 LYS B CA 1
ATOM 2045 C C . LYS B 1 126 ? -7.938 -19.828 -10.805 1 95.88 126 LYS B C 1
ATOM 2047 O O . LYS B 1 126 ? -8.344 -20.391 -11.828 1 95.88 126 LYS B O 1
ATOM 2052 N N . ALA B 1 127 ? -7.152 -20.328 -9.945 1 94.75 127 ALA B N 1
ATOM 2053 C CA . ALA B 1 127 ? -6.672 -21.688 -10.164 1 94.75 127 ALA B CA 1
ATOM 2054 C C . ALA B 1 127 ? -7.824 -22.703 -10.125 1 94.75 127 ALA B C 1
ATOM 2056 O O . ALA B 1 127 ? -7.867 -23.641 -10.922 1 94.75 127 ALA B O 1
ATOM 2057 N N . ILE B 1 128 ? -8.727 -22.547 -9.234 1 94.81 128 ILE B N 1
ATOM 2058 C CA . ILE B 1 128 ? -9.906 -23.391 -9.125 1 94.81 128 ILE B CA 1
ATOM 2059 C C . ILE B 1 128 ? -10.742 -23.281 -10.398 1 94.81 128 ILE B C 1
ATOM 2061 O O . ILE B 1 128 ? -11.188 -24.281 -10.945 1 94.81 128 ILE B O 1
ATOM 2065 N N . ARG B 1 129 ? -10.898 -22.031 -10.844 1 94 129 ARG B N 1
ATOM 2066 C CA . ARG B 1 129 ? -11.672 -21.797 -12.062 1 94 129 ARG B CA 1
ATOM 2067 C C . ARG B 1 129 ? -11.047 -22.516 -13.258 1 94 129 ARG B C 1
ATOM 2069 O O . ARG B 1 129 ? -11.75 -23.141 -14.047 1 94 129 ARG B O 1
ATOM 2076 N N . ASP B 1 130 ? -9.766 -22.438 -13.375 1 92.62 130 ASP B N 1
ATOM 2077 C CA . ASP B 1 130 ? -9.047 -22.984 -14.516 1 92.62 130 ASP B CA 1
ATOM 2078 C C . ASP B 1 130 ? -9.008 -24.516 -14.461 1 92.62 130 ASP B C 1
ATOM 2080 O O . ASP B 1 130 ? -8.758 -25.172 -15.477 1 92.62 130 ASP B O 1
ATOM 2084 N N . SER B 1 131 ? -9.227 -25.094 -13.312 1 89.44 131 SER B N 1
ATOM 2085 C CA . SER B 1 131 ? -9.18 -26.547 -13.141 1 89.44 131 SER B CA 1
ATOM 2086 C C . SER B 1 131 ? -10.523 -27.188 -13.469 1 89.44 131 SER B C 1
ATOM 2088 O O . SER B 1 131 ? -10.641 -28.406 -13.523 1 89.44 131 SER B O 1
ATOM 2090 N N . GLN B 1 132 ? -11.531 -26.453 -13.648 1 81.69 132 GLN B N 1
ATOM 2091 C CA . GLN B 1 132 ? -12.836 -26.984 -14.016 1 81.69 132 GLN B CA 1
ATOM 2092 C C . GLN B 1 132 ? -12.984 -27.094 -15.531 1 81.69 132 GLN B C 1
ATOM 2094 O O . GLN B 1 132 ? -13.555 -28.062 -16.047 1 81.69 132 GLN B O 1
#

Foldseek 3Di:
DPPAFDDPQCLQVVVEDVVLVVVLVVVLVVVLVVCLVVVVCLVVVLVVLVPADAPVRVLVVVLVVQLVVLVVCCVPPNVVSNVSNVVSVVQVVVCSRRVDDDCSRVCSNVNHHHPVSSVVSSVSSVVSNVVD/DPPAFDDPQCLQVVVEDVVLVVVLVVVLVVVLVVCLVVVVCLVVVLVVLVVADAPVRVLVVVLVVQLVVLVVCCVPPNVVSNVSNVVSVVQVVVCSRRVDDDCSRVCSNVNHHHPVSSVVSSVSSVVSNVVD

Nearest PDB structures (foldseek):
  1ujw-assembly1_B  TM=2.244E-01  e=1.164E+00  Escherichia coli
  6h2d-assembly1_P  TM=3.176E-01  e=4.800E+00  Aeromonas hydrophila subsp. hydrophila AL09-71
  7nsu-assembly1_D  TM=2.200E-01  e=3.655E+00  Escherichia coli
  5ew5-assembly4_D  TM=2.222E-01  e=5.969E+00  Escherichia coli
  1ujw-assembly1_B  TM=2.244E-01  e=1.152E+00  Escherichia coli

Secondary structure (DSSP, 8-state):
---PPPPTTTHHHHTS-HHHHHHHHHHHHHHHHHHHH-GGGHHHHHHHHHH---HHHHHHHHHHHHHHHHHHHHHHT-GGGGHHHHHHHHHHHHHHHHS--THHHHHHHTT---HHHHHHHHHHHHHHHHH-/---PPPPTTTHHHHTS-HHHHHHHHHHHHHHHHHHHH-GGGHHHHHHHHHH---HHHHHHHHHHHHHHHHHHHHHHT-GGGGHHHHHHHHHHHHHHHHS--THHHHHHHTT---HHHHHHHHHHHHHHHHH-